Protein AF-A0A534XX64-F1 (afdb_monomer_lite)

pLDDT: mean 87.19, std 13.12, range [39.62, 98.19]

Radius of gyration: 21.08 Å; chains: 1; bounding box: 52×63×49 Å

Secondary structure (DSSP, 8-state):
-------HHHHHHHHHHHHHHHHHTTPPPPHHHHHHHHHH-PPPSSPPPPGGGGS---HHHHHHHHHTGGGGGGSGGGTT----HHHHHHHHHHHHHHHH--S---HHHHHHHHHHHHHHHHHHH--HHHHHHHHHHHHHHHHHHHHTT-HHHHHHHHHHHHHTTSGGGGGSHHHHHHHHHHHHHHHHHHTSPPPP-----PPP-

Sequence (205 aa):
MTTAAVPKDWARHLIAAAEEEGVRNGFSPPPAYVEALRILGPAPLTPPRPPAEEIDLPADQEAALAQTGGSLYGDPLFAAWIPEEEDLRAFALKLDEIAVSRLYLDDGQKRQAMYAAAEDAAATYFTPQRRTRYARRLSEMAHVLRSERRMELARVALAVSRVLPGDDGARNAFARGLFVHALEQRFARGREAPPPASSALVRPP

Structure (mmCIF, N/CA/C/O backbone):
data_AF-A0A534XX64-F1
#
_entry.id   AF-A0A534XX64-F1
#
loop_
_atom_site.group_PDB
_atom_site.id
_atom_site.type_symbol
_atom_site.label_atom_id
_atom_site.label_alt_id
_atom_site.label_comp_id
_atom_site.label_asym_id
_atom_site.label_entity_id
_atom_site.label_seq_id
_atom_site.pdbx_PDB_ins_code
_atom_site.Cartn_x
_atom_site.Cartn_y
_atom_site.Cartn_z
_atom_site.occupancy
_atom_site.B_iso_or_equiv
_atom_site.auth_seq_id
_atom_site.auth_comp_id
_atom_site.auth_asym_id
_atom_site.auth_atom_id
_atom_site.pdbx_PDB_model_num
ATOM 1 N N . MET A 1 1 ? 5.589 -19.282 -4.767 1.00 58.56 1 MET A N 1
ATOM 2 C CA . MET A 1 1 ? 6.627 -18.259 -5.005 1.00 58.56 1 MET A CA 1
ATOM 3 C C . MET A 1 1 ? 6.193 -17.484 -6.237 1.00 58.56 1 MET A C 1
ATOM 5 O O . MET A 1 1 ? 6.175 -18.074 -7.308 1.00 58.56 1 MET A O 1
ATOM 9 N N . THR A 1 2 ? 5.730 -16.244 -6.071 1.00 71.88 2 THR A N 1
ATOM 10 C CA . THR A 1 2 ? 5.333 -15.375 -7.193 1.00 71.88 2 THR A CA 1
ATOM 11 C C . THR A 1 2 ? 6.584 -14.812 -7.859 1.00 71.88 2 THR A C 1
ATOM 13 O O . THR A 1 2 ? 7.477 -14.317 -7.170 1.00 71.88 2 THR A O 1
ATOM 16 N N . THR A 1 3 ? 6.659 -14.888 -9.185 1.00 79.50 3 THR A N 1
ATOM 17 C CA . THR A 1 3 ? 7.743 -14.318 -9.994 1.00 79.50 3 THR A CA 1
ATOM 18 C C . THR A 1 3 ? 7.156 -13.450 -11.101 1.00 79.50 3 THR A C 1
ATOM 20 O O . THR A 1 3 ? 6.321 -13.904 -11.877 1.00 79.50 3 THR A O 1
ATOM 23 N N . ALA A 1 4 ? 7.608 -12.197 -11.186 1.00 84.88 4 ALA A N 1
ATOM 24 C CA . ALA A 1 4 ? 7.215 -11.250 -12.226 1.00 84.88 4 ALA A CA 1
ATOM 25 C C . ALA A 1 4 ? 8.433 -10.902 -13.087 1.00 84.88 4 ALA A C 1
ATOM 27 O O . ALA A 1 4 ? 9.505 -10.598 -12.560 1.00 84.88 4 ALA A O 1
ATOM 28 N N . ALA A 1 5 ? 8.281 -10.935 -14.412 1.00 88.81 5 ALA A N 1
ATOM 29 C CA . ALA A 1 5 ? 9.319 -10.446 -15.312 1.00 88.81 5 ALA A CA 1
ATOM 30 C C . ALA A 1 5 ? 9.414 -8.918 -15.199 1.00 88.81 5 ALA A C 1
ATOM 32 O O . ALA A 1 5 ? 8.399 -8.221 -15.250 1.00 88.81 5 ALA A O 1
ATOM 33 N N . VAL A 1 6 ? 10.629 -8.394 -15.053 1.00 89.31 6 VAL A N 1
ATOM 34 C CA . VAL A 1 6 ? 10.888 -6.956 -14.926 1.00 89.31 6 VAL A CA 1
ATOM 35 C C . VAL A 1 6 ? 11.724 -6.494 -16.121 1.00 89.31 6 VAL A C 1
ATOM 37 O O . VAL A 1 6 ? 12.707 -7.164 -16.451 1.00 89.31 6 VAL A O 1
ATOM 40 N N . PRO A 1 7 ? 11.376 -5.370 -16.781 1.00 91.88 7 PRO A N 1
ATOM 41 C CA . PRO A 1 7 ? 12.209 -4.799 -17.831 1.00 91.88 7 PRO A CA 1
ATOM 42 C C . PRO A 1 7 ? 13.642 -4.572 -17.347 1.00 91.88 7 PRO A C 1
ATOM 44 O O . PRO A 1 7 ? 13.867 -4.046 -16.257 1.00 91.88 7 PRO A O 1
ATOM 47 N N . LYS A 1 8 ? 14.622 -4.948 -18.174 1.00 92.44 8 LYS A N 1
ATOM 48 C CA . LYS A 1 8 ? 16.046 -4.915 -17.807 1.00 92.44 8 LYS A CA 1
ATOM 49 C C . LYS A 1 8 ? 16.487 -3.540 -17.294 1.00 92.44 8 LYS A C 1
ATOM 51 O O . LYS A 1 8 ? 17.204 -3.452 -16.303 1.00 92.44 8 LYS A O 1
ATOM 56 N N . ASP A 1 9 ? 16.050 -2.472 -17.948 1.00 94.19 9 ASP A N 1
ATOM 57 C CA . ASP A 1 9 ? 16.425 -1.096 -17.601 1.00 94.19 9 ASP A CA 1
ATOM 58 C C . ASP A 1 9 ? 15.840 -0.673 -16.257 1.00 94.19 9 ASP A C 1
ATOM 60 O O . ASP A 1 9 ? 16.538 -0.049 -15.461 1.00 94.19 9 ASP A O 1
ATOM 64 N N . TRP A 1 10 ? 14.605 -1.095 -15.971 1.00 94.69 10 TRP A N 1
ATOM 65 C CA . TRP A 1 10 ? 13.969 -0.886 -14.674 1.00 94.69 10 TRP A CA 1
ATOM 66 C C . TRP A 1 10 ? 14.704 -1.635 -13.562 1.00 94.69 10 TRP A C 1
ATOM 68 O O . TRP A 1 10 ? 15.021 -1.045 -12.535 1.00 94.69 10 TRP A O 1
ATOM 78 N N . ALA A 1 11 ? 15.077 -2.898 -13.789 1.00 93.12 11 ALA A N 1
ATOM 79 C CA . ALA A 1 11 ? 15.851 -3.670 -12.817 1.00 93.12 11 ALA A CA 1
ATOM 80 C C . ALA A 1 11 ? 17.204 -3.006 -12.498 1.00 93.12 11 ALA A C 1
ATOM 82 O O . ALA A 1 11 ? 17.564 -2.864 -11.331 1.00 93.12 11 ALA A O 1
ATOM 83 N N . ARG A 1 12 ? 17.933 -2.540 -13.523 1.00 94.69 12 ARG A N 1
ATOM 84 C CA . ARG A 1 12 ? 19.197 -1.809 -13.331 1.00 94.69 12 ARG A CA 1
ATOM 85 C C . ARG A 1 12 ? 18.992 -0.503 -12.560 1.00 94.69 12 ARG A C 1
ATOM 87 O O . ARG A 1 12 ? 19.775 -0.201 -11.663 1.00 94.69 12 ARG A O 1
ATOM 94 N N . HIS A 1 13 ? 17.938 0.244 -12.891 1.00 94.50 13 HIS A N 1
ATOM 95 C CA . HIS A 1 13 ? 17.573 1.469 -12.184 1.00 94.50 13 HIS A CA 1
ATOM 96 C C . HIS A 1 13 ? 17.269 1.210 -10.702 1.00 94.50 13 HIS A C 1
ATOM 98 O O . HIS A 1 13 ? 17.808 1.911 -9.852 1.00 94.50 13 HIS A O 1
ATOM 104 N N . LEU A 1 14 ? 16.478 0.180 -10.382 1.00 92.44 14 LEU A N 1
ATOM 105 C CA . LEU A 1 14 ? 16.142 -0.175 -9.000 1.00 92.44 14 LEU A CA 1
ATOM 106 C C . LEU A 1 14 ? 17.378 -0.543 -8.173 1.00 92.44 14 LEU A C 1
ATOM 108 O O . LEU A 1 14 ? 17.484 -0.114 -7.026 1.00 92.44 14 LEU A O 1
ATOM 112 N N . ILE A 1 15 ? 18.320 -1.303 -8.745 1.00 93.38 15 ILE A N 1
ATOM 113 C CA . ILE A 1 15 ? 19.564 -1.675 -8.052 1.00 93.38 15 ILE A CA 1
ATOM 114 C C . ILE A 1 15 ? 20.386 -0.422 -7.726 1.00 93.38 15 ILE A C 1
ATOM 116 O O . ILE A 1 15 ? 20.774 -0.237 -6.574 1.00 93.38 15 ILE A O 1
ATOM 120 N N . ALA A 1 16 ? 20.593 0.463 -8.705 1.00 92.12 16 ALA A N 1
ATOM 121 C CA . ALA A 1 16 ? 21.343 1.702 -8.494 1.00 92.12 16 ALA A CA 1
ATOM 122 C C . ALA A 1 16 ? 20.640 2.658 -7.513 1.00 92.12 16 ALA A C 1
ATOM 124 O O . ALA A 1 16 ? 21.288 3.246 -6.652 1.00 92.12 16 ALA A O 1
ATOM 125 N N . ALA A 1 17 ? 19.311 2.784 -7.587 1.00 90.38 17 ALA A N 1
ATOM 126 C CA . ALA A 1 17 ? 18.549 3.633 -6.672 1.00 90.38 17 ALA A CA 1
ATOM 127 C C . ALA A 1 17 ? 18.603 3.109 -5.225 1.00 90.38 17 ALA A C 1
ATOM 129 O O . ALA A 1 17 ? 18.710 3.896 -4.284 1.00 90.38 17 ALA A O 1
ATOM 130 N N . ALA A 1 18 ? 18.560 1.785 -5.042 1.00 89.75 18 ALA A N 1
ATOM 131 C CA . ALA A 1 18 ? 18.710 1.156 -3.734 1.00 89.75 18 ALA A CA 1
ATOM 132 C C . ALA A 1 18 ? 20.134 1.315 -3.177 1.00 89.75 18 ALA A C 1
ATOM 134 O O . ALA A 1 18 ? 20.298 1.513 -1.974 1.00 89.75 18 ALA A O 1
ATOM 135 N N . GLU A 1 19 ? 21.154 1.254 -4.037 1.00 90.19 19 GLU A N 1
ATOM 136 C CA . GLU A 1 19 ? 22.544 1.545 -3.678 1.00 90.19 19 GLU A CA 1
ATOM 137 C C . GLU A 1 19 ? 22.694 2.985 -3.166 1.00 90.19 19 GLU A C 1
ATOM 139 O O . GLU A 1 19 ? 23.198 3.209 -2.065 1.00 90.19 19 GLU A O 1
ATOM 144 N N . GLU A 1 20 ? 22.177 3.956 -3.924 1.00 89.25 20 GLU A N 1
ATOM 145 C CA . GLU A 1 20 ? 22.232 5.376 -3.578 1.00 89.25 20 GLU A CA 1
ATOM 146 C C . GLU A 1 20 ? 21.465 5.684 -2.280 1.00 89.25 20 GLU A C 1
ATOM 148 O O . GLU A 1 20 ? 21.968 6.405 -1.415 1.00 89.25 20 GLU A O 1
ATOM 153 N N . GLU A 1 21 ? 20.262 5.121 -2.105 1.00 86.19 21 GLU A N 1
ATOM 154 C CA . GLU A 1 21 ? 19.491 5.268 -0.863 1.00 86.19 21 GLU A CA 1
ATOM 155 C C . GLU A 1 21 ? 20.216 4.623 0.327 1.00 86.19 21 GLU A C 1
ATOM 157 O O . GLU A 1 21 ? 20.242 5.210 1.410 1.00 86.19 21 GLU A O 1
ATOM 162 N N . GLY A 1 22 ? 20.838 3.457 0.135 1.00 86.19 22 GLY A N 1
ATOM 163 C CA . GLY A 1 22 ? 21.636 2.786 1.160 1.00 86.19 22 GLY A CA 1
ATOM 164 C C . GLY A 1 22 ? 22.792 3.659 1.641 1.00 86.19 22 GLY A C 1
ATOM 165 O O . GLY A 1 22 ? 22.867 3.969 2.831 1.00 86.19 22 GLY A O 1
ATOM 166 N N . VAL A 1 23 ? 23.626 4.136 0.712 1.00 89.31 23 VAL A N 1
ATOM 167 C CA . VAL A 1 23 ? 24.781 4.997 1.014 1.00 89.31 23 VAL A CA 1
ATOM 168 C C . VAL A 1 23 ? 24.345 6.290 1.698 1.00 89.31 23 VAL A C 1
ATOM 170 O O . VAL A 1 23 ? 24.929 6.677 2.710 1.00 89.31 23 VAL A O 1
ATOM 173 N N . ARG A 1 24 ? 23.280 6.936 1.202 1.00 88.44 24 ARG A N 1
ATOM 174 C CA . ARG A 1 24 ? 22.730 8.163 1.802 1.00 88.44 24 ARG A CA 1
ATOM 175 C C . ARG A 1 24 ? 22.288 7.955 3.253 1.00 88.44 24 ARG A C 1
ATOM 177 O O . ARG A 1 24 ? 22.411 8.868 4.062 1.00 88.44 24 ARG A O 1
ATOM 184 N N . ASN A 1 25 ? 21.801 6.761 3.577 1.00 85.06 25 ASN A N 1
ATOM 185 C CA . ASN A 1 25 ? 21.358 6.386 4.918 1.00 85.06 25 ASN A CA 1
ATOM 186 C C . ASN A 1 25 ? 22.470 5.733 5.768 1.00 85.06 25 ASN A C 1
ATOM 188 O O . ASN A 1 25 ? 22.182 5.225 6.849 1.00 85.06 25 ASN A O 1
ATOM 192 N N . GLY A 1 26 ? 23.726 5.736 5.304 1.00 88.12 26 GLY A N 1
ATOM 193 C CA . GLY A 1 26 ? 24.875 5.187 6.035 1.00 88.12 26 GLY A CA 1
ATOM 194 C C . GLY A 1 26 ? 25.009 3.661 5.980 1.00 88.12 26 GLY A C 1
ATOM 195 O O . GLY A 1 26 ? 25.805 3.090 6.724 1.00 88.12 26 GLY A O 1
ATOM 196 N N . PHE A 1 27 ? 24.258 2.989 5.106 1.00 85.69 27 PHE A N 1
ATOM 197 C CA . PHE A 1 27 ? 24.354 1.548 4.893 1.00 85.69 27 PHE A CA 1
ATOM 198 C C . PHE A 1 27 ? 25.289 1.225 3.729 1.00 85.69 27 PHE A C 1
ATOM 200 O O . PHE A 1 27 ? 25.261 1.874 2.685 1.00 85.69 27 PHE A O 1
ATOM 207 N N . SER A 1 28 ? 26.094 0.173 3.892 1.00 85.62 28 SER A N 1
ATOM 208 C CA . SER A 1 28 ? 26.854 -0.402 2.781 1.00 85.62 28 SER A CA 1
ATOM 209 C C . SER A 1 28 ? 25.929 -1.271 1.921 1.00 85.62 28 SER A C 1
ATOM 211 O O . SER A 1 28 ? 25.316 -2.199 2.458 1.00 85.62 28 SER A O 1
ATOM 213 N N . PRO A 1 29 ? 25.812 -1.000 0.611 1.00 84.62 29 PRO A N 1
ATOM 214 C CA . PRO A 1 29 ? 25.011 -1.815 -0.291 1.00 84.62 29 PRO A CA 1
ATOM 215 C C . PRO A 1 29 ? 25.491 -3.276 -0.312 1.00 84.62 29 PRO A C 1
ATOM 217 O O . PRO A 1 29 ? 26.694 -3.529 -0.195 1.00 84.62 29 PRO A O 1
ATOM 220 N N . PRO A 1 30 ? 24.590 -4.258 -0.490 1.00 89.88 30 PRO A N 1
ATOM 221 C CA . PRO A 1 30 ? 24.989 -5.654 -0.611 1.00 89.88 30 PRO A CA 1
ATOM 222 C C . PRO A 1 30 ? 25.956 -5.871 -1.791 1.00 89.88 30 PRO A C 1
ATOM 224 O O . PRO A 1 30 ? 25.673 -5.388 -2.889 1.00 89.88 30 PRO A O 1
ATOM 227 N N . PRO A 1 31 ? 27.026 -6.682 -1.647 1.00 88.44 31 PRO A N 1
ATOM 228 C CA . PRO A 1 31 ? 27.949 -6.984 -2.752 1.00 88.44 31 PRO A CA 1
ATOM 229 C C . PRO A 1 31 ? 27.260 -7.572 -3.994 1.00 88.44 31 PRO A C 1
ATOM 231 O O . PRO A 1 31 ? 27.717 -7.386 -5.121 1.00 88.44 31 PRO A O 1
ATOM 234 N N . ALA A 1 32 ? 26.122 -8.245 -3.796 1.00 91.94 32 ALA A N 1
ATOM 235 C CA . ALA A 1 32 ? 25.298 -8.786 -4.871 1.00 91.94 32 ALA A CA 1
ATOM 236 C C . ALA A 1 32 ? 24.779 -7.713 -5.848 1.00 91.94 32 ALA A C 1
ATOM 238 O O . ALA A 1 32 ? 24.502 -8.039 -6.998 1.00 91.94 32 ALA A O 1
ATOM 239 N N . TYR A 1 33 ? 24.657 -6.448 -5.429 1.00 90.69 33 TYR A N 1
ATOM 240 C CA . TYR A 1 33 ? 24.210 -5.359 -6.307 1.00 90.69 33 TYR A CA 1
ATOM 241 C C . TYR A 1 33 ? 25.266 -5.032 -7.362 1.00 90.69 33 TYR A C 1
ATOM 243 O O . TYR A 1 33 ? 24.947 -4.936 -8.547 1.00 90.69 33 TYR A O 1
ATOM 251 N N . VAL A 1 34 ? 26.532 -4.952 -6.942 1.00 87.19 34 VAL A N 1
ATOM 252 C CA . VAL A 1 34 ? 27.676 -4.730 -7.837 1.00 87.19 34 VAL A CA 1
ATOM 253 C C . VAL A 1 34 ? 27.782 -5.866 -8.850 1.00 87.19 34 VAL A C 1
ATOM 255 O O . VAL A 1 34 ? 27.910 -5.623 -10.049 1.00 87.19 34 VAL A O 1
ATOM 258 N N . GLU A 1 35 ? 27.662 -7.110 -8.384 1.00 90.62 35 GLU A N 1
ATOM 259 C CA . GLU A 1 35 ? 27.697 -8.280 -9.263 1.00 90.62 35 GLU A CA 1
ATOM 260 C C . GLU A 1 35 ? 26.525 -8.287 -10.256 1.00 90.62 35 GLU A C 1
ATOM 262 O O . GLU A 1 35 ? 26.715 -8.527 -11.450 1.00 90.62 35 GLU A O 1
ATOM 267 N N . ALA A 1 36 ? 25.318 -7.944 -9.801 1.00 91.00 36 ALA A N 1
ATOM 268 C CA . ALA A 1 36 ? 24.156 -7.839 -10.673 1.00 91.00 36 ALA A CA 1
ATOM 269 C C . ALA A 1 36 ? 24.344 -6.763 -11.757 1.00 91.00 36 ALA A C 1
ATOM 271 O O . ALA A 1 36 ? 24.061 -7.028 -12.925 1.00 91.00 36 ALA A O 1
ATOM 272 N N . LEU A 1 37 ? 24.871 -5.579 -11.421 1.00 90.06 37 LEU A N 1
ATOM 273 C CA . LEU A 1 37 ? 25.160 -4.528 -12.408 1.00 90.06 37 LEU A CA 1
ATOM 274 C C . LEU A 1 37 ? 26.319 -4.896 -13.344 1.00 90.06 37 LEU A C 1
ATOM 276 O O . LEU A 1 37 ? 26.303 -4.501 -14.509 1.00 90.06 37 LEU A O 1
ATOM 280 N N . ARG A 1 38 ? 27.284 -5.711 -12.901 1.00 90.38 38 ARG A N 1
ATOM 281 C CA . ARG A 1 38 ? 28.337 -6.259 -1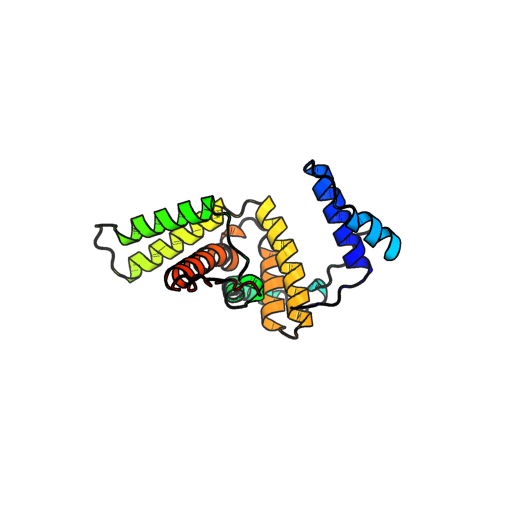3.773 1.00 90.38 38 ARG A CA 1
ATOM 282 C C . ARG A 1 38 ? 27.760 -7.172 -14.859 1.00 90.38 38 ARG A C 1
ATOM 284 O O . ARG A 1 38 ? 28.221 -7.128 -15.996 1.00 90.38 38 ARG A O 1
ATOM 291 N N . ILE A 1 39 ? 26.743 -7.967 -14.522 1.00 92.62 39 ILE A N 1
ATOM 292 C CA . ILE A 1 39 ? 26.058 -8.879 -15.454 1.00 92.62 39 ILE A CA 1
ATOM 293 C C . ILE A 1 39 ? 25.061 -8.123 -16.343 1.00 92.62 39 ILE A C 1
ATOM 295 O O . ILE A 1 39 ? 25.004 -8.328 -17.556 1.00 92.62 39 ILE A O 1
ATOM 299 N N . LEU A 1 40 ? 24.242 -7.255 -15.748 1.00 91.94 40 LEU A N 1
ATOM 300 C CA . LEU A 1 40 ? 23.163 -6.556 -16.448 1.00 91.94 40 LEU A CA 1
ATOM 301 C C . LEU A 1 40 ? 23.675 -5.360 -17.265 1.00 91.94 40 LEU A C 1
ATOM 303 O O . LEU A 1 40 ? 23.024 -4.966 -18.238 1.00 91.94 40 LEU A O 1
ATOM 307 N N . GLY A 1 41 ? 24.835 -4.813 -16.914 1.00 92.69 41 GLY A N 1
ATOM 308 C CA . GLY A 1 41 ? 25.343 -3.532 -17.394 1.00 92.69 41 GLY A CA 1
ATOM 309 C C . GLY A 1 41 ? 24.942 -2.371 -16.471 1.00 92.69 41 GLY A C 1
ATOM 310 O O . GLY A 1 41 ? 24.079 -2.533 -15.603 1.00 92.69 41 GLY A O 1
ATOM 311 N N . PRO A 1 42 ? 25.535 -1.179 -16.666 1.00 90.88 42 PRO A N 1
ATOM 312 C CA . PRO A 1 42 ? 25.306 -0.020 -15.803 1.00 90.88 42 PRO A CA 1
ATOM 313 C C . PRO A 1 42 ? 23.853 0.460 -15.867 1.00 90.88 42 PRO A C 1
ATOM 315 O O . PRO A 1 42 ? 23.185 0.280 -16.889 1.00 90.88 42 PRO A O 1
ATOM 318 N N . ALA A 1 43 ? 23.364 1.092 -14.799 1.00 91.62 43 ALA A N 1
ATOM 319 C CA . ALA A 1 43 ? 22.041 1.708 -14.798 1.00 91.62 43 ALA A CA 1
ATOM 320 C C . ALA A 1 43 ? 21.938 2.834 -15.843 1.00 91.62 43 ALA A C 1
ATOM 322 O O . ALA A 1 43 ? 22.925 3.530 -16.096 1.00 91.62 43 ALA A O 1
ATOM 323 N N . PRO A 1 44 ? 20.767 3.006 -16.483 1.00 91.31 44 PRO A N 1
ATOM 324 C CA . PRO A 1 44 ? 20.555 4.123 -17.394 1.00 91.31 44 PRO A CA 1
ATOM 325 C C . PRO A 1 44 ? 20.681 5.456 -16.643 1.00 91.31 44 PRO A C 1
ATOM 327 O O . PRO A 1 44 ? 20.242 5.576 -15.501 1.00 91.31 44 PRO A O 1
ATOM 330 N N . LEU A 1 45 ? 21.264 6.464 -17.302 1.00 88.56 45 LEU A N 1
ATOM 331 C CA . LEU A 1 45 ? 21.444 7.804 -16.724 1.00 88.56 45 LEU A CA 1
ATOM 332 C C . LEU A 1 45 ? 20.107 8.504 -16.454 1.00 88.56 45 LEU A C 1
ATOM 334 O O . LEU A 1 45 ? 19.971 9.249 -15.488 1.00 88.56 45 LEU A O 1
ATOM 338 N N . THR A 1 46 ? 19.119 8.265 -17.316 1.00 90.94 46 THR A N 1
ATOM 339 C CA . THR A 1 46 ? 17.752 8.751 -17.135 1.00 90.94 46 THR A CA 1
ATOM 340 C C . THR A 1 46 ? 16.907 7.634 -16.529 1.00 90.94 46 THR A C 1
ATOM 342 O O . THR A 1 46 ? 16.921 6.525 -17.074 1.00 90.94 46 THR A O 1
ATOM 345 N N . PRO A 1 47 ? 16.158 7.897 -15.440 1.00 89.06 47 PRO A N 1
ATOM 346 C CA . PRO A 1 47 ? 15.224 6.926 -14.887 1.00 89.06 47 PRO A CA 1
ATOM 347 C C . PRO A 1 47 ? 14.263 6.418 -15.974 1.00 89.06 47 PRO A C 1
ATOM 349 O O . PRO A 1 47 ? 13.611 7.234 -16.634 1.00 89.06 47 PRO A O 1
ATOM 352 N N . PRO A 1 48 ? 14.185 5.096 -16.203 1.00 92.44 48 PRO A N 1
ATOM 353 C CA . PRO A 1 48 ? 13.233 4.538 -17.145 1.00 92.44 48 PRO A CA 1
ATOM 354 C C . PRO A 1 48 ? 11.810 4.706 -16.611 1.00 92.44 48 PRO A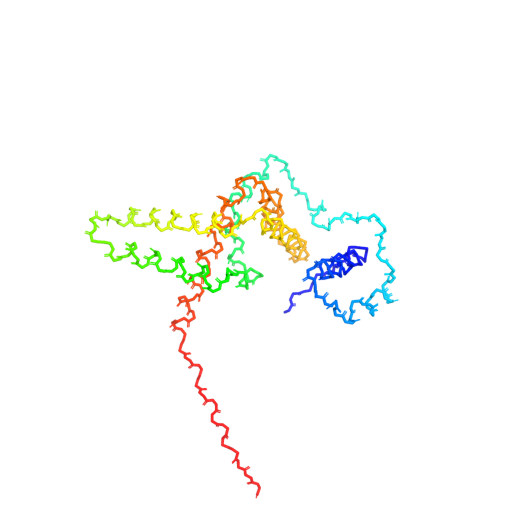 C 1
ATOM 356 O O . PRO A 1 48 ? 11.594 4.899 -15.415 1.00 92.44 48 PRO A O 1
ATOM 359 N N . ARG A 1 49 ? 10.824 4.598 -17.502 1.00 91.50 49 ARG A N 1
ATOM 360 C CA . ARG A 1 49 ? 9.418 4.583 -17.096 1.00 91.50 49 ARG A CA 1
ATOM 361 C C . ARG A 1 49 ? 9.149 3.376 -16.170 1.00 91.50 49 ARG A C 1
ATOM 363 O O . ARG A 1 49 ? 9.531 2.263 -16.545 1.00 91.50 49 ARG A O 1
ATOM 370 N N . PRO A 1 50 ? 8.477 3.554 -15.016 1.00 92.88 50 PRO A N 1
ATOM 371 C CA . PRO A 1 50 ? 8.049 2.441 -14.175 1.00 92.8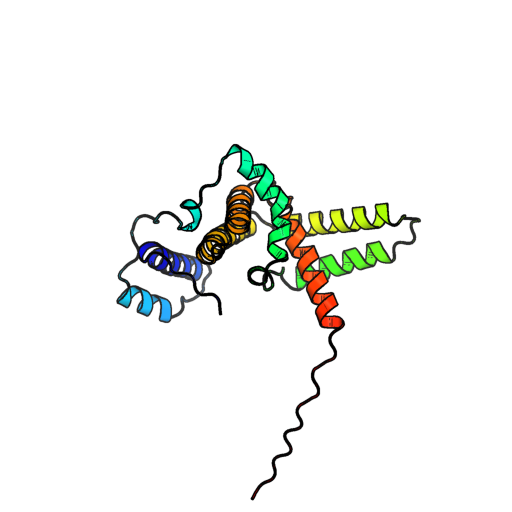8 50 PRO A CA 1
ATOM 372 C C . PRO A 1 50 ? 7.132 1.470 -14.943 1.00 92.88 50 PRO A C 1
ATOM 374 O O . PRO A 1 50 ? 6.193 1.924 -15.599 1.00 92.88 50 PRO A O 1
ATOM 377 N N . PRO A 1 51 ? 7.316 0.141 -14.836 1.00 94.38 51 PRO A N 1
ATOM 378 C CA . PRO A 1 51 ? 6.504 -0.843 -15.558 1.00 94.38 51 PRO A CA 1
ATOM 379 C C . PRO A 1 51 ? 5.006 -0.757 -15.251 1.00 94.38 51 PRO A C 1
ATOM 381 O O . PRO A 1 51 ? 4.175 -1.107 -16.084 1.00 94.38 51 PRO A O 1
ATOM 384 N N . ALA A 1 52 ? 4.645 -0.283 -14.057 1.00 94.38 52 ALA A N 1
ATOM 385 C CA . ALA A 1 52 ? 3.255 -0.087 -13.670 1.00 94.38 52 ALA A CA 1
ATOM 386 C C . ALA A 1 52 ? 2.557 1.028 -14.463 1.00 94.38 52 ALA A C 1
ATOM 388 O O . ALA A 1 52 ? 1.342 0.984 -14.606 1.00 94.38 52 ALA A O 1
ATOM 389 N N . GLU A 1 53 ? 3.292 1.989 -15.034 1.00 92.88 53 GLU A N 1
ATOM 390 C CA . GLU A 1 53 ? 2.702 3.041 -15.876 1.00 92.88 53 GLU A CA 1
ATOM 391 C C . GLU A 1 53 ? 2.190 2.527 -17.229 1.00 92.88 53 GLU A C 1
ATOM 393 O O . GLU A 1 53 ? 1.514 3.253 -17.951 1.00 92.88 53 GLU A O 1
ATOM 398 N N . GLU A 1 54 ? 2.485 1.277 -17.585 1.00 92.75 54 GLU A N 1
ATOM 399 C CA . GLU A 1 54 ? 1.868 0.607 -18.732 1.00 92.75 54 GLU A CA 1
ATOM 400 C C . GLU A 1 54 ? 0.438 0.113 -18.435 1.00 92.75 54 GLU A C 1
ATOM 402 O O . GLU A 1 54 ? -0.251 -0.351 -19.343 1.00 92.75 54 GLU A O 1
ATOM 407 N N . ILE A 1 55 ? -0.007 0.151 -17.173 1.00 96.00 55 ILE A N 1
ATOM 408 C CA . ILE A 1 55 ? -1.392 -0.156 -16.806 1.00 96.00 55 ILE A CA 1
ATOM 409 C C . ILE A 1 55 ? -2.276 1.008 -17.244 1.00 96.00 55 ILE A C 1
ATOM 411 O O . ILE A 1 55 ? -2.080 2.148 -16.821 1.00 96.00 55 ILE A O 1
ATOM 415 N N . ASP A 1 56 ? -3.293 0.692 -18.041 1.00 94.81 56 ASP A N 1
ATOM 416 C CA . ASP A 1 56 ? -4.345 1.643 -18.371 1.00 94.81 56 ASP A CA 1
ATOM 417 C C . ASP A 1 56 ? -5.203 1.935 -17.129 1.00 94.81 56 ASP A C 1
ATOM 419 O O . ASP A 1 56 ? -5.908 1.056 -16.610 1.00 94.81 56 ASP A O 1
ATOM 423 N N . LEU A 1 57 ? -5.085 3.170 -16.641 1.00 93.75 57 LEU A N 1
ATOM 424 C CA . LEU A 1 57 ? -5.804 3.712 -15.497 1.00 93.75 57 LEU A CA 1
ATOM 425 C C . LEU A 1 57 ? -6.445 5.046 -15.908 1.00 93.75 57 LEU A C 1
ATOM 427 O O . LEU A 1 57 ? -5.757 6.073 -15.912 1.00 93.75 57 LEU A O 1
ATOM 431 N N . PRO A 1 58 ? -7.743 5.038 -16.252 1.00 91.50 58 PRO A N 1
ATOM 432 C CA . PRO A 1 58 ? -8.478 6.247 -16.600 1.00 91.50 58 PRO A CA 1
ATOM 433 C C . PRO A 1 58 ? -8.498 7.255 -15.442 1.00 91.50 58 PRO A C 1
ATOM 435 O O . PRO A 1 58 ? -8.777 6.897 -14.294 1.00 91.50 58 PRO A O 1
ATOM 438 N N . ALA A 1 59 ? -8.208 8.525 -15.741 1.00 89.31 59 ALA A N 1
ATOM 439 C CA . ALA A 1 59 ? -8.086 9.584 -14.733 1.00 89.31 59 ALA A CA 1
ATOM 440 C C . ALA A 1 59 ? -9.394 9.834 -13.955 1.00 89.31 59 ALA A C 1
ATOM 442 O O . ALA A 1 59 ? -9.360 10.180 -12.777 1.00 89.31 59 ALA A O 1
ATOM 443 N N . ASP A 1 60 ? -10.546 9.620 -14.593 1.00 92.12 60 ASP A N 1
ATOM 444 C CA . ASP A 1 60 ? -11.880 9.722 -13.993 1.00 92.12 60 ASP A CA 1
ATOM 445 C C . ASP A 1 60 ? -12.174 8.601 -12.981 1.00 92.12 60 ASP A C 1
ATOM 447 O O . ASP A 1 60 ? -13.001 8.775 -12.085 1.00 92.12 60 ASP A O 1
ATOM 451 N N . GLN A 1 61 ? -11.471 7.469 -13.076 1.00 92.75 61 GLN A N 1
ATOM 452 C CA . GLN A 1 61 ? -11.636 6.320 -12.182 1.00 92.75 61 GLN A CA 1
ATOM 453 C C . GLN A 1 61 ? -10.585 6.267 -11.070 1.00 92.75 61 GLN A C 1
ATOM 455 O O . GLN A 1 61 ? -10.795 5.583 -10.067 1.00 92.75 61 GLN A O 1
ATOM 460 N N . GLU A 1 62 ? -9.471 6.991 -11.208 1.00 92.81 62 GLU A N 1
ATOM 461 C CA . GLU A 1 62 ? -8.331 6.932 -10.285 1.00 92.81 62 GLU A CA 1
ATOM 462 C C . GLU A 1 62 ? -8.742 7.207 -8.829 1.00 92.81 62 GLU A C 1
ATOM 464 O O . GLU A 1 62 ? -8.445 6.412 -7.936 1.00 92.81 62 GLU A O 1
ATOM 469 N N . ALA A 1 63 ? -9.507 8.274 -8.582 1.00 91.25 63 ALA A N 1
ATOM 470 C CA . ALA A 1 63 ? -9.957 8.623 -7.234 1.00 91.25 63 ALA A CA 1
ATOM 471 C C . ALA A 1 63 ? -10.909 7.574 -6.627 1.00 91.25 63 ALA A C 1
ATOM 473 O O . ALA A 1 63 ? -10.849 7.304 -5.425 1.00 91.25 63 ALA A O 1
ATOM 474 N N . ALA A 1 64 ? -11.782 6.972 -7.439 1.00 94.06 64 ALA A N 1
ATOM 475 C CA . ALA A 1 64 ? -12.706 5.935 -6.986 1.00 94.06 64 ALA A CA 1
ATOM 476 C C . ALA A 1 64 ? -11.957 4.633 -6.663 1.00 94.06 64 ALA A C 1
ATOM 478 O O . ALA A 1 64 ? -12.162 4.039 -5.606 1.00 94.06 64 ALA A O 1
ATOM 479 N N . LEU A 1 65 ? -11.022 4.229 -7.525 1.00 96.25 65 LEU A N 1
ATOM 480 C CA . LEU A 1 65 ? -10.184 3.049 -7.317 1.00 96.25 65 LEU A CA 1
ATOM 481 C C . LEU A 1 65 ? -9.293 3.206 -6.082 1.00 96.25 65 LEU A C 1
ATOM 483 O O . LEU A 1 65 ? -9.226 2.292 -5.261 1.00 96.25 65 LEU A O 1
ATOM 487 N N . ALA A 1 66 ? -8.685 4.377 -5.880 1.00 95.19 66 ALA A N 1
ATOM 488 C CA . ALA A 1 66 ? -7.872 4.652 -4.698 1.00 95.19 66 ALA A CA 1
ATOM 489 C C . ALA A 1 66 ? -8.672 4.529 -3.385 1.00 95.19 66 ALA A C 1
ATOM 491 O O . ALA A 1 66 ? -8.118 4.092 -2.374 1.00 95.19 66 ALA A O 1
ATOM 492 N N . GLN A 1 67 ? -9.971 4.854 -3.379 1.00 94.06 67 GLN A N 1
ATOM 493 C CA . GLN A 1 67 ? -10.844 4.664 -2.208 1.00 94.06 67 GLN A CA 1
ATOM 494 C C . GLN A 1 67 ? -11.107 3.188 -1.885 1.00 94.06 67 GLN A C 1
ATOM 496 O O . GLN A 1 67 ? -11.407 2.851 -0.741 1.00 94.06 67 GLN A O 1
ATOM 501 N N . THR A 1 68 ? -10.935 2.288 -2.853 1.00 95.56 68 THR A N 1
ATOM 502 C CA . THR A 1 68 ? -11.039 0.836 -2.639 1.00 95.56 68 THR A CA 1
ATOM 503 C C . THR A 1 68 ? -9.724 0.194 -2.188 1.00 95.56 68 THR A C 1
ATOM 505 O O . THR A 1 68 ? -9.666 -1.023 -2.016 1.00 95.56 68 THR A O 1
ATOM 508 N N . GLY A 1 69 ? -8.673 0.987 -1.936 1.00 95.62 69 GLY A N 1
ATOM 509 C CA . GLY A 1 69 ? -7.322 0.512 -1.613 1.00 95.62 69 GLY A CA 1
ATOM 510 C C . GLY A 1 69 ? -7.224 -0.456 -0.429 1.00 95.62 69 GLY A C 1
ATOM 511 O O . GLY A 1 69 ? -6.332 -1.299 -0.405 1.00 95.62 69 GLY A O 1
ATOM 512 N N . GLY A 1 70 ? -8.167 -0.404 0.518 1.00 94.69 70 GLY A N 1
ATOM 513 C CA . GLY A 1 70 ? -8.246 -1.376 1.615 1.00 94.69 70 GLY A CA 1
ATOM 514 C C . GLY A 1 70 ? -8.469 -2.824 1.149 1.00 94.69 70 GLY A C 1
ATOM 515 O O . GLY A 1 70 ? -8.048 -3.751 1.833 1.00 94.69 70 GLY A O 1
ATOM 516 N N . SER A 1 71 ? -9.058 -3.034 -0.034 1.00 94.88 71 SER A N 1
ATOM 517 C CA . SER A 1 71 ? -9.271 -4.371 -0.611 1.00 94.88 71 SER A CA 1
ATOM 518 C C . SER A 1 71 ? -7.971 -5.107 -0.954 1.00 94.88 71 SER A C 1
ATOM 520 O O . SER A 1 71 ? -7.970 -6.336 -0.996 1.00 94.88 71 SER A O 1
ATOM 522 N N . LEU A 1 72 ? -6.856 -4.385 -1.136 1.00 97.06 72 LEU A N 1
ATOM 523 C CA . LEU A 1 72 ? -5.546 -4.978 -1.425 1.00 97.06 72 LEU A CA 1
ATOM 524 C C . LEU A 1 72 ? -5.094 -5.936 -0.314 1.00 97.06 72 LEU A C 1
ATOM 526 O O . LEU A 1 72 ? -4.494 -6.964 -0.605 1.00 97.06 72 LEU A O 1
ATOM 530 N N . TYR A 1 73 ? -5.442 -5.659 0.945 1.00 95.94 73 TYR A N 1
ATOM 531 C CA . TYR A 1 73 ? -5.086 -6.516 2.082 1.00 95.94 73 TYR A CA 1
ATOM 532 C C . TYR A 1 73 ? -5.822 -7.861 2.115 1.00 95.94 73 TYR A C 1
ATOM 534 O O . TYR A 1 73 ? -5.429 -8.755 2.861 1.00 95.94 73 TYR A O 1
ATOM 542 N N . GLY A 1 74 ? -6.865 -8.034 1.297 1.00 93.12 74 GLY A N 1
ATOM 543 C CA . GLY A 1 74 ? -7.482 -9.343 1.077 1.00 93.12 74 GLY A CA 1
ATOM 544 C C . GLY A 1 74 ? -6.607 -10.288 0.249 1.00 93.12 74 GLY A C 1
ATOM 545 O O . GLY A 1 74 ? -6.909 -11.476 0.154 1.00 93.12 74 GLY A O 1
ATOM 546 N N . ASP A 1 75 ? -5.531 -9.782 -0.356 1.00 94.62 75 ASP A N 1
ATOM 547 C CA . ASP A 1 75 ? -4.636 -10.565 -1.188 1.00 94.62 75 ASP A CA 1
ATOM 548 C C . ASP A 1 75 ? -3.366 -11.044 -0.450 1.00 94.62 75 ASP A C 1
ATOM 550 O O . ASP A 1 75 ? -2.709 -10.243 0.222 1.00 94.62 75 ASP A O 1
ATOM 554 N N . PRO A 1 76 ? -2.925 -12.310 -0.633 1.00 92.25 76 PRO A N 1
ATOM 555 C CA . PRO A 1 76 ? -1.703 -12.822 -0.016 1.00 92.25 76 PRO A CA 1
ATOM 556 C C . PRO A 1 76 ? -0.415 -12.033 -0.295 1.00 92.25 76 PRO A C 1
ATOM 558 O O . PRO A 1 76 ? 0.489 -12.082 0.539 1.00 92.25 76 PRO A O 1
ATOM 561 N N . LEU A 1 77 ? -0.299 -11.281 -1.402 1.00 92.88 77 LEU A N 1
ATOM 562 C CA . LEU A 1 77 ? 0.888 -10.445 -1.658 1.00 92.88 77 LEU A CA 1
ATOM 563 C C . LEU A 1 77 ? 1.032 -9.304 -0.641 1.00 92.88 77 LEU A C 1
ATOM 565 O O . LEU A 1 77 ? 2.139 -8.802 -0.415 1.00 92.88 77 LEU A O 1
ATOM 569 N N . PHE A 1 78 ? -0.070 -8.916 0.001 1.00 95.19 78 PHE A N 1
ATOM 570 C CA . PHE A 1 78 ? -0.109 -7.856 1.001 1.00 95.19 78 PHE A CA 1
ATOM 571 C C . PHE A 1 78 ? -0.082 -8.390 2.435 1.00 95.19 78 PHE A C 1
ATOM 573 O O . PHE A 1 78 ? 0.075 -7.605 3.361 1.00 95.19 78 PHE A O 1
ATOM 580 N N . ALA A 1 79 ? -0.112 -9.711 2.644 1.00 90.50 79 ALA A N 1
ATOM 581 C CA . ALA A 1 79 ? -0.138 -10.300 3.984 1.00 90.50 79 ALA A CA 1
ATOM 582 C C . ALA A 1 79 ? 1.089 -9.929 4.843 1.00 90.50 79 ALA A C 1
ATOM 584 O O . ALA A 1 79 ? 1.007 -9.828 6.062 1.00 90.50 79 ALA A O 1
ATOM 585 N N . ALA A 1 80 ? 2.251 -9.699 4.233 1.00 90.88 80 ALA A N 1
ATOM 586 C CA . ALA A 1 80 ? 3.445 -9.272 4.968 1.00 90.88 80 ALA A CA 1
ATOM 587 C C . ALA A 1 80 ? 3.503 -7.752 5.223 1.00 90.88 80 ALA A C 1
ATOM 589 O O . ALA A 1 80 ? 4.491 -7.257 5.765 1.00 90.88 80 ALA A O 1
ATOM 590 N N . TRP A 1 81 ? 2.500 -6.990 4.784 1.00 95.06 81 TRP A N 1
ATOM 591 C CA . TRP A 1 81 ? 2.457 -5.543 4.945 1.00 95.06 81 TRP A CA 1
ATOM 592 C C . TRP A 1 81 ? 1.782 -5.229 6.267 1.00 95.06 81 TRP A C 1
ATOM 594 O O . TRP A 1 81 ? 0.561 -5.258 6.385 1.00 95.06 81 TRP A O 1
ATOM 604 N N . ILE A 1 82 ? 2.608 -4.943 7.262 1.00 93.62 82 ILE A N 1
ATOM 605 C CA . ILE A 1 82 ? 2.177 -4.558 8.598 1.00 93.62 82 ILE A CA 1
ATOM 606 C C . ILE A 1 82 ? 3.000 -3.348 9.060 1.00 93.62 82 ILE A C 1
ATOM 608 O O . ILE A 1 82 ? 4.155 -3.216 8.637 1.00 93.62 82 ILE A O 1
ATOM 612 N N . PRO A 1 83 ? 2.436 -2.463 9.899 1.00 94.50 83 PRO A N 1
ATOM 613 C CA . PRO A 1 83 ? 3.210 -1.443 10.590 1.00 94.50 83 PRO A CA 1
ATOM 614 C C . PRO A 1 83 ? 4.225 -2.078 11.549 1.00 94.50 83 PRO A C 1
ATOM 616 O O . PRO A 1 83 ? 4.134 -3.257 11.901 1.00 94.50 83 PRO A O 1
ATOM 619 N N . GLU A 1 84 ? 5.187 -1.279 11.992 1.00 93.06 84 GLU A N 1
ATOM 620 C CA . GLU A 1 84 ? 6.145 -1.658 13.020 1.00 93.06 84 GLU A CA 1
ATOM 621 C C . GLU A 1 84 ? 5.443 -1.997 14.348 1.00 93.06 84 GLU A C 1
ATOM 623 O O . GLU A 1 84 ? 4.363 -1.494 14.662 1.00 93.06 84 GLU A O 1
ATOM 628 N N . GLU A 1 85 ? 6.071 -2.865 15.150 1.00 91.25 85 GLU A N 1
ATOM 629 C CA . GLU A 1 85 ? 5.458 -3.411 16.372 1.00 91.25 85 GLU A CA 1
ATOM 630 C C . GLU A 1 85 ? 5.076 -2.321 17.385 1.00 91.25 85 GLU A C 1
ATOM 632 O O . GLU A 1 85 ? 4.094 -2.474 18.107 1.00 91.25 85 GLU A O 1
ATOM 637 N N . GLU A 1 86 ? 5.827 -1.220 17.446 1.00 93.75 86 GLU A N 1
ATOM 638 C CA . GLU A 1 86 ? 5.536 -0.101 18.349 1.00 93.75 86 GLU A CA 1
ATOM 639 C C . GLU A 1 86 ? 4.241 0.621 17.957 1.00 93.75 86 GLU A C 1
ATOM 641 O O . GLU A 1 86 ? 3.359 0.790 18.803 1.00 93.75 86 GLU A O 1
ATOM 646 N N . ASP A 1 87 ? 4.084 0.957 16.674 1.00 94.75 87 ASP A N 1
ATOM 647 C CA . ASP A 1 87 ? 2.879 1.597 16.135 1.00 94.75 87 ASP A CA 1
ATOM 648 C C . ASP A 1 87 ? 1.658 0.675 16.262 1.00 94.75 87 ASP A C 1
ATOM 650 O O . ASP A 1 87 ? 0.568 1.104 16.649 1.00 94.75 87 ASP A O 1
ATOM 654 N N . LEU A 1 88 ? 1.846 -0.624 16.004 1.00 93.00 88 LEU A N 1
ATOM 655 C CA . LEU A 1 88 ? 0.798 -1.626 16.191 1.00 93.00 88 LEU A CA 1
ATOM 656 C C . LEU A 1 88 ? 0.376 -1.780 17.646 1.00 93.00 88 LEU A C 1
ATOM 658 O O . LEU A 1 88 ? -0.815 -1.909 17.926 1.00 93.00 88 LEU A O 1
ATOM 662 N N . ARG A 1 89 ? 1.329 -1.775 18.580 1.00 91.94 89 ARG A N 1
ATOM 663 C CA . ARG A 1 89 ? 1.037 -1.874 20.012 1.00 91.94 89 ARG A CA 1
ATOM 664 C C . ARG A 1 89 ? 0.279 -0.647 20.504 1.00 91.94 89 ARG A C 1
ATOM 666 O O . ARG A 1 89 ? -0.682 -0.805 21.253 1.00 91.94 89 ARG A O 1
ATOM 673 N N . ALA A 1 90 ? 0.682 0.548 20.071 1.00 93.75 90 ALA A N 1
ATOM 674 C CA . ALA A 1 90 ? -0.020 1.786 20.395 1.00 93.75 90 ALA A CA 1
ATOM 675 C C . ALA A 1 90 ? -1.468 1.759 19.879 1.00 93.75 90 ALA A C 1
ATOM 677 O O . ALA A 1 90 ? -2.399 2.082 20.618 1.00 93.75 90 ALA A O 1
ATOM 678 N N . PHE A 1 91 ? -1.672 1.293 18.645 1.00 94.25 91 PHE A N 1
ATOM 679 C CA . PHE A 1 91 ? -3.009 1.135 18.080 1.00 94.25 91 PHE A CA 1
ATOM 680 C C . PHE A 1 91 ? -3.848 0.080 18.820 1.00 94.25 91 PHE A C 1
ATOM 682 O O . PHE A 1 91 ? -5.002 0.343 19.154 1.00 94.25 91 PHE A O 1
ATOM 689 N N . ALA A 1 92 ? -3.276 -1.086 19.142 1.00 91.44 92 ALA A N 1
ATOM 690 C CA . ALA A 1 92 ? -3.965 -2.139 19.892 1.00 91.44 92 ALA A CA 1
ATOM 691 C C . ALA A 1 92 ? -4.438 -1.648 21.270 1.00 91.44 92 ALA A C 1
ATOM 693 O O . ALA A 1 92 ? -5.599 -1.845 21.622 1.00 91.44 92 ALA A O 1
ATOM 694 N N . LEU A 1 93 ? -3.577 -0.928 22.000 1.00 91.75 93 LEU A N 1
ATOM 695 C CA . LEU A 1 93 ? -3.936 -0.318 23.281 1.00 91.75 93 LEU A CA 1
ATOM 696 C C . LEU A 1 93 ? -5.122 0.644 23.129 1.00 91.75 93 LEU A C 1
ATOM 698 O O . LEU A 1 93 ? -6.027 0.653 23.962 1.00 91.75 93 LEU A O 1
ATOM 702 N N . LYS A 1 94 ? -5.160 1.415 22.034 1.00 91.19 94 LYS A N 1
ATOM 703 C CA . LYS A 1 94 ? -6.266 2.337 21.774 1.00 91.19 94 LYS A CA 1
ATOM 704 C C . LYS A 1 94 ? -7.595 1.618 21.549 1.00 91.19 94 LYS A C 1
ATOM 706 O O . LYS A 1 94 ? -8.639 2.101 21.987 1.00 91.19 94 LYS A O 1
ATOM 711 N N . LEU A 1 95 ? -7.572 0.468 20.882 1.00 90.00 95 LEU A N 1
ATOM 712 C CA . LEU A 1 95 ? -8.772 -0.347 20.698 1.00 90.00 95 LEU A CA 1
ATOM 713 C C . LEU A 1 95 ? -9.240 -0.989 22.004 1.00 90.00 95 LEU A C 1
ATOM 715 O O . LEU A 1 95 ? -10.447 -1.029 22.243 1.00 90.00 95 LEU A O 1
ATOM 719 N N . ASP A 1 96 ? -8.313 -1.430 22.856 1.00 88.44 96 ASP A N 1
ATOM 720 C CA . ASP A 1 96 ? -8.646 -1.962 24.178 1.00 88.44 96 ASP A CA 1
ATOM 721 C C . ASP A 1 96 ? -9.344 -0.894 25.034 1.00 88.44 96 ASP A C 1
ATOM 723 O O . ASP A 1 96 ? -10.392 -1.171 25.617 1.00 88.44 96 ASP A O 1
ATOM 727 N N . GLU A 1 97 ? -8.845 0.350 25.036 1.00 89.19 97 GLU A N 1
ATOM 728 C CA . GLU A 1 97 ? -9.500 1.495 25.692 1.00 89.19 97 GLU A CA 1
ATOM 729 C C . GLU A 1 97 ? -10.938 1.715 25.193 1.00 89.19 97 GLU A C 1
ATOM 731 O O . GLU A 1 97 ? -11.852 1.935 25.992 1.00 89.19 97 GLU A O 1
ATOM 736 N N . ILE A 1 98 ? -11.155 1.641 23.875 1.00 86.62 98 ILE A N 1
ATOM 737 C CA . ILE A 1 98 ? -12.484 1.785 23.262 1.00 86.62 98 ILE A CA 1
ATOM 738 C C . ILE A 1 98 ? -13.400 0.632 23.688 1.00 86.62 98 ILE A C 1
ATOM 740 O O . ILE A 1 98 ? -14.572 0.858 23.995 1.00 86.62 98 ILE A O 1
ATOM 744 N N . ALA A 1 99 ? -12.875 -0.595 23.736 1.00 82.69 99 ALA A N 1
ATOM 745 C CA . ALA A 1 99 ? -13.634 -1.788 24.090 1.00 82.69 99 ALA A CA 1
ATOM 746 C C . ALA A 1 99 ? -14.087 -1.787 25.560 1.00 82.69 99 ALA A C 1
ATOM 748 O O . ALA A 1 99 ? -15.222 -2.177 25.845 1.00 82.69 99 ALA A O 1
ATOM 749 N N . VAL A 1 100 ? -13.231 -1.327 26.482 1.00 82.00 100 VAL A N 1
ATOM 750 C CA . VAL A 1 100 ? -13.526 -1.269 27.928 1.00 82.00 100 VAL A CA 1
ATOM 751 C C . VAL A 1 100 ? -14.206 0.029 28.369 1.00 82.00 100 VAL A C 1
ATOM 753 O O . VAL A 1 100 ? -14.560 0.165 29.546 1.00 82.00 100 VAL A O 1
ATOM 756 N N . SER A 1 101 ? -14.389 0.988 27.455 1.00 71.62 101 SER A N 1
ATOM 757 C CA . SER A 1 101 ? -15.015 2.275 27.753 1.00 71.62 101 SER A CA 1
ATOM 758 C C . SER A 1 101 ? -16.399 2.081 28.378 1.00 71.62 101 SER A C 1
ATOM 760 O O . SER A 1 101 ? -17.301 1.490 27.784 1.00 71.62 101 SER A O 1
ATOM 762 N N . ARG A 1 102 ? -16.557 2.591 29.607 1.00 58.28 102 ARG A N 1
ATOM 763 C CA . ARG A 1 102 ? -17.799 2.532 30.399 1.00 58.28 102 ARG A CA 1
ATOM 764 C C . ARG A 1 102 ? -18.842 3.570 29.981 1.00 58.28 102 ARG A C 1
ATOM 766 O O . ARG A 1 102 ? -19.925 3.603 30.562 1.00 58.28 102 ARG A O 1
ATOM 773 N N . LEU A 1 103 ? -18.523 4.438 29.018 1.00 63.03 103 LEU A N 1
ATOM 774 C CA . LEU A 1 103 ? -19.546 5.236 28.348 1.00 63.03 103 LEU A CA 1
ATOM 775 C C . LEU A 1 103 ? -20.515 4.261 27.672 1.00 63.03 103 LEU A C 1
ATOM 777 O O . LEU A 1 103 ? -20.069 3.288 27.069 1.00 63.03 103 LEU A O 1
ATOM 781 N N . TYR A 1 104 ? -21.822 4.500 27.803 1.00 62.19 104 TYR A N 1
ATOM 782 C CA . TYR A 1 104 ? -22.882 3.730 27.141 1.00 62.19 104 TYR A CA 1
ATOM 783 C C . TYR A 1 104 ? -22.802 3.919 25.615 1.00 62.19 104 TYR A C 1
ATOM 785 O O . TYR A 1 104 ? -23.658 4.564 25.020 1.00 62.19 104 TYR A O 1
ATOM 793 N N . LEU A 1 105 ? -21.735 3.421 24.992 1.00 70.88 105 LEU A N 1
ATOM 794 C CA . LEU A 1 105 ? -21.576 3.397 23.551 1.00 70.88 105 LEU A CA 1
ATOM 795 C C . LEU A 1 105 ? -22.326 2.185 23.016 1.00 70.88 105 LEU A C 1
ATOM 797 O O . LEU A 1 105 ? -22.053 1.053 23.433 1.00 70.88 105 LEU A O 1
ATOM 801 N N . ASP A 1 106 ? -23.242 2.422 22.087 1.00 79.00 106 ASP A N 1
ATOM 802 C CA . ASP A 1 106 ? -23.827 1.343 21.300 1.00 79.00 106 ASP A CA 1
ATOM 803 C C . ASP A 1 106 ? -22.791 0.738 20.326 1.00 79.00 106 ASP A C 1
ATOM 805 O O . ASP A 1 106 ? -21.698 1.275 20.104 1.00 79.00 106 ASP A O 1
ATOM 809 N N . ASP A 1 107 ? -23.120 -0.409 19.731 1.00 78.75 107 ASP A N 1
ATOM 810 C CA . ASP A 1 107 ? -22.217 -1.124 18.819 1.00 78.75 107 ASP A CA 1
ATOM 811 C C . ASP A 1 107 ? -21.884 -0.328 17.541 1.00 78.75 107 ASP A C 1
ATOM 813 O O . ASP A 1 107 ? -20.842 -0.538 16.914 1.00 78.75 107 ASP A O 1
ATOM 817 N N . GLY A 1 108 ? -22.749 0.600 17.124 1.00 81.75 108 GLY A N 1
ATOM 818 C CA . GLY A 1 108 ? -22.479 1.522 16.023 1.00 81.75 108 GLY A CA 1
ATOM 819 C C . GLY A 1 108 ? -21.410 2.545 16.398 1.00 81.75 108 GLY A C 1
ATOM 820 O O . GLY A 1 108 ? -20.426 2.707 15.675 1.00 81.75 108 GLY A O 1
ATOM 821 N N . GLN A 1 109 ? -21.558 3.175 17.561 1.00 84.19 109 GLN A N 1
ATOM 822 C CA . GLN A 1 109 ? -20.616 4.159 18.089 1.00 84.19 109 GLN A CA 1
ATOM 823 C C . GLN A 1 109 ? -19.242 3.544 18.368 1.00 84.19 109 GLN A C 1
ATOM 825 O O . GLN A 1 109 ? -18.222 4.153 18.043 1.00 84.19 109 GLN A O 1
ATOM 830 N N . LYS A 1 110 ? -19.194 2.313 18.892 1.00 82.06 110 LYS A N 1
ATOM 831 C CA . LYS A 1 110 ? -17.930 1.582 19.076 1.00 82.06 110 LYS A CA 1
ATOM 832 C C . LYS A 1 110 ? -17.220 1.331 17.751 1.00 82.06 110 LYS A C 1
ATOM 834 O O . LYS A 1 110 ? -16.029 1.610 17.647 1.00 82.06 110 LYS A O 1
ATOM 839 N N . ARG A 1 111 ? -17.935 0.867 16.719 1.00 83.12 111 ARG A N 1
ATOM 840 C CA . ARG A 1 111 ? -17.346 0.673 15.382 1.00 83.12 111 ARG A CA 1
ATOM 841 C C . ARG A 1 111 ? -16.803 1.979 14.812 1.00 83.12 111 ARG A C 1
ATOM 843 O O . ARG A 1 111 ? -15.674 1.994 14.333 1.00 83.12 111 ARG A O 1
ATOM 850 N N . GLN A 1 112 ? -17.556 3.073 14.915 1.00 87.44 112 GLN A N 1
ATOM 851 C CA . GLN A 1 112 ? -17.091 4.382 14.457 1.00 87.44 112 GLN A CA 1
ATOM 852 C C . GLN A 1 112 ? -15.826 4.836 15.201 1.00 87.44 112 GLN A C 1
ATOM 854 O O . GLN A 1 112 ? -14.898 5.341 14.574 1.00 87.44 112 GLN A O 1
ATOM 859 N N . ALA A 1 113 ? -15.756 4.611 16.516 1.00 88.31 113 ALA A N 1
ATOM 860 C CA . ALA A 1 113 ? -14.572 4.917 17.315 1.00 88.31 113 ALA A CA 1
ATOM 861 C C . ALA A 1 113 ? -13.352 4.077 16.897 1.00 88.31 113 ALA A C 1
ATOM 863 O O . ALA A 1 113 ? -12.250 4.611 16.804 1.00 88.31 113 ALA A O 1
ATOM 864 N N . MET A 1 114 ? -13.538 2.789 16.590 1.00 87.31 114 MET A N 1
ATOM 865 C CA . MET A 1 114 ? -12.462 1.934 16.069 1.00 87.31 114 MET A CA 1
ATOM 866 C C . MET A 1 114 ? -11.967 2.408 14.696 1.00 87.31 114 MET A C 1
ATOM 868 O O . MET A 1 114 ? -10.761 2.441 14.457 1.00 87.31 114 MET A O 1
ATOM 872 N N . TYR A 1 115 ? -12.881 2.816 13.806 1.00 88.56 115 TYR A N 1
ATOM 873 C CA . TYR A 1 115 ? -12.519 3.398 12.510 1.00 88.56 115 TYR A CA 1
ATOM 874 C C . TYR A 1 115 ? -11.709 4.687 12.668 1.00 88.56 115 TYR A C 1
ATOM 876 O O . TYR A 1 115 ? -10.672 4.822 12.021 1.00 88.56 115 TYR A O 1
ATOM 884 N N . ALA A 1 116 ? -12.142 5.593 13.548 1.00 91.44 116 ALA A N 1
ATOM 885 C CA . ALA A 1 116 ? -11.423 6.833 13.835 1.00 91.44 116 ALA A CA 1
ATOM 886 C C . ALA A 1 116 ? -10.025 6.560 14.415 1.00 91.44 116 ALA A C 1
ATOM 888 O O . ALA A 1 116 ? -9.045 7.131 13.950 1.00 91.44 116 ALA A O 1
ATOM 889 N N . ALA A 1 117 ? -9.900 5.607 15.345 1.00 93.12 117 ALA A N 1
ATOM 890 C CA . ALA A 1 117 ? -8.601 5.217 15.894 1.00 93.12 117 ALA A CA 1
ATOM 891 C C . ALA A 1 117 ? -7.636 4.697 14.813 1.00 93.12 117 ALA A C 1
ATOM 893 O O . ALA A 1 117 ? -6.436 4.961 14.876 1.00 93.12 117 ALA A O 1
ATOM 894 N N . ALA A 1 118 ? -8.145 3.970 13.813 1.00 92.56 118 ALA A N 1
ATOM 895 C CA . ALA A 1 118 ? -7.332 3.492 12.698 1.00 92.56 118 ALA A CA 1
ATOM 896 C C . ALA A 1 118 ? -6.905 4.636 11.759 1.00 92.56 118 ALA A C 1
ATOM 898 O O . ALA A 1 118 ? -5.804 4.593 11.212 1.00 92.56 118 ALA A O 1
ATOM 899 N N . GLU A 1 119 ? -7.744 5.662 11.579 1.00 92.69 119 GLU A N 1
ATOM 900 C CA . GLU A 1 119 ? -7.365 6.883 10.853 1.00 92.69 119 GLU A CA 1
ATOM 901 C C . GLU A 1 119 ? -6.280 7.669 11.584 1.00 92.69 119 GLU A C 1
ATOM 903 O O . GLU A 1 119 ? -5.302 8.067 10.956 1.00 92.69 119 GLU A O 1
ATOM 908 N N . ASP A 1 120 ? -6.402 7.837 12.900 1.00 94.19 120 ASP A N 1
ATOM 909 C CA . ASP A 1 120 ? -5.410 8.549 13.712 1.00 94.19 120 ASP A CA 1
ATOM 910 C C . ASP A 1 120 ? -4.052 7.828 13.706 1.00 94.19 120 ASP A C 1
ATOM 912 O O . ASP A 1 120 ? -2.993 8.451 13.544 1.00 94.19 120 ASP A O 1
ATOM 916 N N . ALA A 1 121 ? -4.074 6.495 13.818 1.00 95.06 121 ALA A N 1
ATOM 917 C CA . ALA A 1 121 ? -2.877 5.666 13.720 1.00 95.06 121 ALA A CA 1
ATOM 918 C C . ALA A 1 121 ? -2.231 5.787 12.331 1.00 95.06 121 ALA A C 1
ATOM 920 O O . ALA A 1 121 ? -1.025 6.014 12.224 1.00 95.06 121 ALA A O 1
ATOM 921 N N . ALA A 1 122 ? -3.032 5.721 11.263 1.00 95.06 122 ALA A N 1
ATOM 922 C CA . ALA A 1 122 ? -2.552 5.903 9.898 1.00 95.06 122 ALA A CA 1
ATOM 923 C C . ALA A 1 122 ? -1.976 7.308 9.657 1.00 95.06 122 ALA A C 1
ATOM 925 O O . ALA A 1 122 ? -0.913 7.424 9.050 1.00 95.06 122 ALA A O 1
ATOM 926 N N . ALA A 1 123 ? -2.620 8.362 10.163 1.00 93.44 123 ALA A N 1
ATOM 927 C CA . ALA A 1 123 ? -2.148 9.743 10.068 1.00 93.44 123 ALA A CA 1
ATOM 928 C C . ALA A 1 123 ? -0.777 9.938 10.727 1.00 93.44 123 ALA A C 1
ATOM 930 O O . ALA A 1 123 ? 0.099 10.587 10.154 1.00 93.44 123 ALA A O 1
ATOM 931 N N . THR A 1 124 ? -0.578 9.329 11.896 1.00 94.25 124 THR A N 1
ATOM 932 C CA . THR A 1 124 ? 0.698 9.371 12.624 1.00 94.25 124 THR A CA 1
ATOM 933 C C . THR A 1 124 ? 1.775 8.560 11.902 1.00 94.25 124 THR A C 1
ATOM 935 O O . THR A 1 124 ? 2.904 9.020 11.725 1.00 94.25 124 THR A O 1
ATOM 938 N N . TYR A 1 125 ? 1.415 7.366 11.434 1.00 95.62 125 TYR A N 1
ATOM 939 C CA . TYR A 1 125 ? 2.335 6.438 10.793 1.00 95.62 125 TYR A CA 1
ATOM 940 C C . TYR A 1 125 ? 2.794 6.916 9.414 1.00 95.62 125 TYR A C 1
ATOM 942 O O . TYR A 1 125 ? 3.978 6.864 9.095 1.00 95.62 125 TYR A O 1
ATOM 950 N N . PHE A 1 126 ? 1.888 7.399 8.565 1.00 95.69 126 PHE A N 1
ATOM 951 C CA . PHE A 1 126 ? 2.185 7.763 7.178 1.00 95.69 126 PHE A CA 1
ATOM 952 C C . PHE A 1 126 ? 2.729 9.192 7.043 1.00 95.69 126 PHE A C 1
ATOM 954 O O . PHE A 1 126 ? 2.117 10.076 6.434 1.00 95.69 126 PHE A O 1
ATOM 961 N N . THR A 1 127 ? 3.953 9.398 7.532 1.00 94.56 127 THR A N 1
ATOM 962 C CA . THR A 1 127 ? 4.739 10.616 7.271 1.00 94.56 127 THR A CA 1
ATOM 963 C C . THR A 1 127 ? 4.962 10.831 5.763 1.00 94.56 127 THR A C 1
ATOM 965 O O . THR A 1 127 ? 4.914 9.862 4.998 1.00 94.56 127 THR A O 1
ATOM 968 N N . PRO A 1 128 ? 5.279 12.055 5.289 1.00 94.00 128 PRO A N 1
ATOM 969 C CA . PRO A 1 128 ? 5.510 12.308 3.858 1.00 94.00 128 PRO A CA 1
ATOM 970 C C . PRO A 1 128 ? 6.547 11.364 3.220 1.00 94.00 128 PRO A C 1
ATOM 972 O O . PRO A 1 128 ? 6.371 10.871 2.100 1.00 94.00 128 PRO A O 1
ATOM 975 N N . GLN A 1 129 ? 7.603 11.033 3.967 1.00 91.69 129 GLN A N 1
ATOM 976 C CA . GLN A 1 129 ? 8.633 10.094 3.526 1.00 91.69 129 GLN A CA 1
ATOM 977 C C . GLN A 1 129 ? 8.096 8.659 3.418 1.00 91.69 129 GLN A C 1
ATOM 979 O O . GLN A 1 129 ? 8.336 7.983 2.414 1.00 91.69 129 GLN A O 1
ATOM 984 N N . ARG A 1 130 ? 7.333 8.191 4.418 1.00 93.69 130 ARG A N 1
ATOM 985 C CA . ARG A 1 130 ? 6.705 6.860 4.385 1.00 93.69 130 ARG A CA 1
ATOM 986 C C . ARG A 1 130 ? 5.673 6.758 3.265 1.00 93.69 130 ARG A C 1
ATOM 988 O O . ARG A 1 130 ? 5.680 5.756 2.556 1.00 93.69 130 ARG A O 1
ATOM 995 N N . ARG A 1 131 ? 4.866 7.798 3.033 1.00 95.62 131 ARG A N 1
ATOM 996 C CA . ARG A 1 131 ? 3.914 7.857 1.910 1.00 95.62 131 ARG A CA 1
ATOM 997 C C . ARG A 1 131 ? 4.612 7.687 0.568 1.00 95.62 131 ARG A C 1
ATOM 999 O O . ARG A 1 131 ? 4.210 6.840 -0.221 1.00 95.62 131 ARG A O 1
ATOM 1006 N N . THR A 1 132 ? 5.720 8.395 0.357 1.00 94.06 132 THR A N 1
ATOM 1007 C CA . THR A 1 132 ? 6.535 8.257 -0.862 1.00 94.06 132 THR A CA 1
ATOM 1008 C C . THR A 1 132 ? 7.100 6.841 -1.021 1.00 94.06 132 THR A C 1
ATOM 1010 O O . THR A 1 132 ? 7.067 6.273 -2.113 1.00 94.06 132 THR A O 1
ATOM 1013 N N . ARG A 1 133 ? 7.593 6.228 0.064 1.00 92.44 133 ARG A N 1
ATOM 1014 C CA . ARG A 1 133 ? 8.131 4.857 0.031 1.00 92.44 133 ARG A CA 1
ATOM 1015 C C . ARG A 1 133 ? 7.049 3.820 -0.278 1.00 92.44 133 ARG A C 1
ATOM 1017 O O . ARG A 1 133 ? 7.254 2.961 -1.135 1.00 92.44 133 ARG A O 1
ATOM 1024 N N . TYR A 1 134 ? 5.902 3.901 0.392 1.00 96.19 134 TYR A N 1
ATOM 1025 C CA . TYR A 1 134 ? 4.778 2.996 0.155 1.00 96.19 134 TYR A CA 1
ATOM 1026 C C . TYR A 1 134 ? 4.178 3.186 -1.239 1.00 96.19 134 TYR A C 1
ATOM 1028 O O . TYR A 1 134 ? 3.844 2.193 -1.875 1.00 96.19 134 TYR A O 1
ATOM 1036 N N . ALA A 1 135 ? 4.117 4.418 -1.749 1.00 96.62 135 ALA A N 1
ATOM 1037 C CA . ALA A 1 135 ? 3.698 4.702 -3.117 1.00 96.62 135 ALA A CA 1
ATOM 1038 C C . ALA A 1 135 ? 4.576 3.965 -4.135 1.00 96.62 135 ALA A C 1
ATOM 1040 O O . ALA A 1 135 ? 4.067 3.214 -4.963 1.00 96.62 135 ALA A O 1
ATOM 1041 N N . ARG A 1 136 ? 5.906 4.070 -4.013 1.00 95.00 136 ARG A N 1
ATOM 1042 C CA . ARG A 1 136 ? 6.837 3.316 -4.872 1.00 95.00 136 ARG A CA 1
ATOM 1043 C C . ARG A 1 136 ? 6.602 1.809 -4.772 1.00 95.00 136 ARG A C 1
ATOM 1045 O O . ARG A 1 136 ? 6.486 1.138 -5.790 1.00 95.00 136 ARG A O 1
ATOM 1052 N N . ARG A 1 137 ? 6.465 1.275 -3.553 1.00 95.69 137 ARG A N 1
ATOM 1053 C CA . ARG A 1 137 ? 6.217 -0.160 -3.337 1.00 95.69 137 ARG A CA 1
ATOM 1054 C C . ARG A 1 137 ? 4.888 -0.620 -3.950 1.00 95.69 137 ARG A C 1
ATOM 1056 O O . ARG A 1 137 ? 4.833 -1.705 -4.517 1.00 95.69 137 ARG A O 1
ATOM 1063 N N . LEU A 1 138 ? 3.835 0.189 -3.851 1.00 97.81 138 LEU A N 1
ATOM 1064 C CA . LEU A 1 138 ? 2.525 -0.081 -4.451 1.00 97.81 138 LEU A CA 1
ATOM 1065 C C . LEU A 1 138 ? 2.569 -0.050 -5.978 1.00 97.81 138 LEU A C 1
ATOM 1067 O O . LEU A 1 138 ? 1.952 -0.905 -6.605 1.00 97.81 138 LEU A O 1
ATOM 1071 N N . SER A 1 139 ? 3.338 0.870 -6.564 1.00 97.25 139 SER A N 1
ATOM 1072 C CA . SER A 1 139 ? 3.615 0.880 -8.003 1.00 97.25 139 SER A CA 1
ATOM 1073 C C . SER A 1 139 ? 4.264 -0.441 -8.437 1.00 97.25 139 SER A C 1
ATOM 1075 O O . SER A 1 139 ? 3.763 -1.107 -9.339 1.00 97.25 139 SER A O 1
ATOM 1077 N N . GLU A 1 140 ? 5.294 -0.919 -7.730 1.00 95.88 140 GLU A N 1
ATOM 1078 C CA . GLU A 1 140 ? 5.887 -2.232 -8.036 1.00 95.88 140 GLU A CA 1
ATOM 1079 C C . GLU A 1 140 ? 4.883 -3.387 -7.876 1.00 95.88 140 GLU A C 1
ATOM 1081 O O . GLU A 1 140 ? 4.835 -4.289 -8.714 1.00 95.88 140 GLU A O 1
ATOM 1086 N N . MET A 1 141 ? 4.030 -3.361 -6.844 1.00 96.81 141 MET A N 1
ATOM 1087 C CA . MET A 1 141 ? 2.979 -4.376 -6.676 1.00 96.81 141 MET A CA 1
ATOM 1088 C C . MET A 1 141 ? 1.930 -4.336 -7.780 1.00 96.81 141 MET A C 1
ATOM 1090 O O . MET A 1 141 ? 1.454 -5.393 -8.186 1.00 96.81 141 MET A O 1
ATOM 1094 N N . ALA A 1 142 ? 1.596 -3.159 -8.308 1.00 97.81 142 ALA A N 1
ATOM 1095 C CA . ALA A 1 142 ? 0.701 -3.043 -9.450 1.00 97.81 142 ALA A CA 1
ATOM 1096 C C . ALA A 1 142 ? 1.270 -3.789 -10.667 1.00 97.81 142 ALA A C 1
ATOM 1098 O O . ALA A 1 142 ? 0.549 -4.538 -11.328 1.00 97.81 142 ALA A O 1
ATOM 1099 N N . HIS A 1 143 ? 2.580 -3.677 -10.916 1.00 96.62 143 HIS A N 1
ATOM 1100 C CA . HIS A 1 143 ? 3.246 -4.453 -11.966 1.00 96.62 143 HIS A CA 1
ATOM 1101 C C . HIS A 1 143 ? 3.202 -5.965 -11.700 1.00 96.62 143 HIS A C 1
ATOM 1103 O O . HIS A 1 143 ? 2.872 -6.734 -12.607 1.00 96.62 143 HIS A O 1
ATOM 1109 N N . VAL A 1 144 ? 3.467 -6.404 -10.464 1.00 95.88 144 VAL A N 1
ATOM 1110 C CA . VAL A 1 144 ? 3.378 -7.830 -10.090 1.00 95.88 144 VAL A CA 1
ATOM 1111 C C . VAL A 1 144 ? 1.959 -8.365 -10.307 1.00 95.88 144 VAL A C 1
ATOM 1113 O O . VAL A 1 144 ? 1.784 -9.357 -11.015 1.00 95.88 144 VAL A O 1
ATOM 1116 N N . LEU A 1 145 ? 0.939 -7.675 -9.794 1.00 96.56 145 LEU A N 1
ATOM 1117 C CA . LEU A 1 145 ? -0.472 -8.038 -9.962 1.00 96.56 145 LEU A CA 1
ATOM 1118 C C . LEU A 1 145 ? -0.869 -8.104 -11.440 1.00 96.56 145 LEU A C 1
ATOM 1120 O O . LEU A 1 145 ? -1.540 -9.046 -11.868 1.00 96.56 145 LEU A O 1
ATOM 1124 N N . ARG A 1 146 ? -0.410 -7.144 -12.252 1.00 96.31 146 ARG A N 1
ATOM 1125 C CA . ARG A 1 146 ? -0.608 -7.170 -13.705 1.00 96.31 146 ARG A CA 1
ATOM 1126 C C . ARG A 1 146 ? 0.010 -8.420 -14.330 1.00 96.31 146 ARG A C 1
ATOM 1128 O O . ARG A 1 146 ? -0.641 -9.057 -15.157 1.00 96.31 146 ARG A O 1
ATOM 1135 N N . SER A 1 147 ? 1.236 -8.778 -13.947 1.00 94.88 147 SER A N 1
ATOM 1136 C CA . SER A 1 147 ? 1.926 -9.961 -14.481 1.00 94.88 147 SER A CA 1
ATOM 1137 C C . SER A 1 147 ? 1.204 -11.272 -14.141 1.00 94.88 147 SER A C 1
ATOM 1139 O O . SER A 1 147 ? 1.192 -12.198 -14.949 1.00 94.88 147 SER A O 1
ATOM 1141 N N . GLU A 1 148 ? 0.495 -11.307 -13.008 1.00 94.25 148 GLU A N 1
ATOM 1142 C CA . GLU A 1 148 ? -0.389 -12.408 -12.607 1.00 94.25 148 GLU A CA 1
ATOM 1143 C C . GLU A 1 148 ? -1.789 -12.346 -13.256 1.00 94.25 148 GLU A C 1
ATOM 1145 O O . GLU A 1 148 ? -2.654 -13.159 -12.938 1.00 94.25 148 GLU A O 1
ATOM 1150 N N . ARG A 1 149 ? -2.032 -11.407 -14.185 1.00 94.56 149 ARG A N 1
ATOM 1151 C CA . ARG A 1 149 ? -3.327 -11.150 -14.853 1.00 94.56 149 ARG A CA 1
ATOM 1152 C C . ARG A 1 149 ? -4.439 -10.658 -13.920 1.00 94.56 149 ARG A C 1
ATOM 1154 O O . ARG A 1 149 ? -5.623 -10.800 -14.221 1.00 94.56 149 ARG A O 1
ATOM 1161 N N . ARG A 1 150 ? -4.080 -10.024 -12.807 1.00 95.44 150 ARG A N 1
ATOM 1162 C CA . ARG A 1 150 ? -5.008 -9.545 -11.772 1.00 95.44 150 ARG A CA 1
ATOM 1163 C C . ARG A 1 150 ? -5.269 -8.051 -11.931 1.00 95.44 150 ARG A C 1
ATOM 1165 O O . ARG A 1 150 ? -4.945 -7.247 -11.059 1.00 95.44 150 ARG A O 1
ATOM 1172 N N . MET A 1 151 ? -5.815 -7.686 -13.090 1.00 96.25 151 MET A N 1
ATOM 1173 C CA . MET A 1 151 ? -5.827 -6.300 -13.566 1.00 96.25 151 MET A CA 1
ATOM 1174 C C . MET A 1 151 ? -6.588 -5.333 -12.652 1.00 96.25 151 MET A C 1
ATOM 1176 O O . MET A 1 151 ? -6.108 -4.230 -12.420 1.00 96.25 151 MET A O 1
ATOM 1180 N N . GLU A 1 152 ? -7.726 -5.738 -12.085 1.00 95.81 152 GLU A N 1
ATOM 1181 C CA . GLU A 1 152 ? -8.500 -4.851 -11.203 1.00 95.81 152 GLU A CA 1
ATOM 1182 C C . GLU A 1 152 ? -7.700 -4.441 -9.963 1.00 95.81 152 GLU A C 1
ATOM 1184 O O . GLU A 1 152 ? -7.577 -3.258 -9.656 1.00 95.81 152 GLU A O 1
ATOM 1189 N N . LEU A 1 153 ? -7.046 -5.400 -9.304 1.00 97.19 153 LEU A N 1
ATOM 1190 C CA . LEU A 1 153 ? -6.184 -5.106 -8.159 1.00 97.19 153 LEU A CA 1
ATOM 1191 C C . LEU A 1 153 ? -4.929 -4.334 -8.572 1.00 97.19 153 LEU A C 1
ATOM 1193 O O . LEU A 1 153 ? -4.478 -3.470 -7.825 1.00 97.19 153 LEU A O 1
ATOM 1197 N N . ALA A 1 154 ? -4.383 -4.602 -9.762 1.00 97.75 154 ALA A N 1
ATOM 1198 C CA . ALA A 1 154 ? -3.263 -3.837 -10.303 1.00 97.75 154 ALA A CA 1
ATOM 1199 C C . ALA A 1 154 ? -3.626 -2.351 -10.471 1.00 97.75 154 ALA A C 1
ATOM 1201 O O . ALA A 1 154 ? -2.858 -1.482 -10.059 1.00 97.75 154 ALA A O 1
ATOM 1202 N N . ARG A 1 155 ? -4.820 -2.050 -11.002 1.00 98.12 155 ARG A N 1
ATOM 1203 C CA . ARG A 1 155 ? -5.331 -0.676 -11.117 1.00 98.12 155 ARG A CA 1
ATOM 1204 C C . ARG A 1 155 ? -5.554 -0.027 -9.758 1.00 98.12 155 ARG A C 1
ATOM 1206 O O . ARG A 1 155 ? -5.165 1.123 -9.584 1.00 98.12 155 ARG A O 1
ATOM 1213 N N . VAL A 1 156 ? -6.119 -0.753 -8.791 1.00 98.06 156 VAL A N 1
ATOM 1214 C CA . VAL A 1 156 ? -6.283 -0.250 -7.416 1.00 98.06 156 VAL A CA 1
ATOM 1215 C C . VAL A 1 156 ? -4.924 0.079 -6.794 1.00 98.06 156 VAL A C 1
ATOM 1217 O O . VAL A 1 156 ? -4.743 1.183 -6.288 1.00 98.06 156 VAL A O 1
ATOM 1220 N N . ALA A 1 157 ? -3.942 -0.823 -6.880 1.00 98.19 157 ALA A N 1
ATOM 1221 C CA . ALA A 1 157 ? -2.596 -0.588 -6.358 1.00 98.19 157 ALA A CA 1
ATOM 1222 C C . ALA A 1 157 ? -1.922 0.629 -7.013 1.00 98.19 157 ALA A C 1
ATOM 1224 O O . ALA A 1 157 ? -1.351 1.464 -6.308 1.00 98.19 157 ALA A O 1
ATOM 1225 N N . LEU A 1 158 ? -2.045 0.779 -8.337 1.00 98.19 158 LEU A N 1
ATOM 1226 C CA . LEU A 1 158 ? -1.521 1.941 -9.056 1.00 98.19 158 LEU A CA 1
ATOM 1227 C C . LEU A 1 158 ? -2.235 3.238 -8.645 1.00 98.19 158 LEU A C 1
ATOM 1229 O O . LEU A 1 158 ? -1.569 4.232 -8.365 1.00 98.19 158 LEU A O 1
ATOM 1233 N N . ALA A 1 159 ? -3.564 3.232 -8.544 1.00 97.50 159 ALA A N 1
ATOM 1234 C CA . ALA A 1 159 ? -4.336 4.398 -8.123 1.00 97.50 159 ALA A CA 1
ATOM 1235 C C . ALA A 1 159 ? -3.952 4.854 -6.707 1.00 97.50 159 ALA A C 1
ATOM 1237 O O . ALA A 1 159 ? -3.683 6.033 -6.476 1.00 97.50 159 ALA A O 1
ATOM 1238 N N . VAL A 1 160 ? -3.832 3.914 -5.760 1.00 97.50 160 VAL A N 1
ATOM 1239 C CA . VAL A 1 160 ? -3.345 4.226 -4.408 1.00 97.50 160 VAL A CA 1
ATOM 1240 C C . VAL A 1 160 ? -1.917 4.767 -4.471 1.00 97.50 160 VAL A C 1
ATOM 1242 O O . VAL A 1 160 ? -1.622 5.751 -3.800 1.00 97.50 160 VAL A O 1
ATOM 1245 N N . SER A 1 161 ? -1.034 4.189 -5.293 1.00 97.44 161 SER A N 1
ATOM 1246 C CA . SER A 1 161 ? 0.353 4.662 -5.404 1.00 97.44 161 SER A CA 1
ATOM 1247 C C . SER A 1 161 ? 0.474 6.124 -5.848 1.00 97.44 161 SER A C 1
ATOM 1249 O O . SER A 1 161 ? 1.385 6.814 -5.399 1.00 97.44 161 SER A O 1
ATOM 1251 N N . ARG A 1 162 ? -0.448 6.613 -6.686 1.00 95.44 162 ARG A N 1
ATOM 1252 C CA . ARG A 1 162 ? -0.460 7.997 -7.184 1.00 95.44 162 ARG A CA 1
ATOM 1253 C C . ARG A 1 162 ? -1.053 8.988 -6.185 1.00 95.44 162 ARG A C 1
ATOM 1255 O O . ARG A 1 162 ? -0.549 10.100 -6.066 1.00 95.44 162 ARG A O 1
ATOM 1262 N N . VAL A 1 163 ? -2.075 8.576 -5.433 1.00 94.44 163 VAL A N 1
ATOM 1263 C CA . VAL A 1 163 ? -2.750 9.426 -4.435 1.00 94.44 163 VAL A CA 1
ATOM 1264 C C . VAL A 1 163 ? -1.983 9.490 -3.110 1.00 94.44 163 VAL A C 1
ATOM 1266 O O . VAL A 1 163 ? -1.965 10.531 -2.455 1.00 94.44 163 VAL A O 1
ATOM 1269 N N . LEU A 1 164 ? -1.333 8.395 -2.701 1.00 94.25 164 LEU A N 1
ATOM 1270 C CA . LEU A 1 164 ? -0.711 8.271 -1.380 1.00 94.25 164 LEU A CA 1
ATOM 1271 C C . LEU A 1 164 ? 0.345 9.350 -1.063 1.00 94.25 164 LEU A C 1
ATOM 1273 O O . LEU A 1 164 ? 0.383 9.778 0.085 1.00 94.25 164 LEU A O 1
ATOM 1277 N N . PRO A 1 165 ? 1.193 9.826 -1.996 1.00 94.38 165 PRO A N 1
ATOM 1278 C CA . PRO A 1 165 ? 2.154 10.892 -1.705 1.00 94.38 165 PRO A CA 1
ATOM 1279 C C . PRO A 1 165 ? 1.515 12.227 -1.299 1.00 94.38 165 PRO A C 1
ATOM 1281 O O . PRO A 1 165 ? 2.153 12.991 -0.573 1.00 94.38 165 PRO A O 1
ATOM 1284 N N . GLY A 1 166 ? 0.278 12.495 -1.736 1.00 90.56 166 GLY A N 1
ATOM 1285 C CA . GLY A 1 166 ? -0.441 13.737 -1.449 1.00 90.56 166 GLY A CA 1
ATOM 1286 C C . GLY A 1 166 ? -0.682 13.979 0.045 1.00 90.56 166 GLY A C 1
ATOM 1287 O O . GLY A 1 166 ? -0.510 13.087 0.882 1.00 90.56 166 GLY A O 1
ATOM 1288 N N . ASP A 1 167 ? -1.086 15.203 0.388 1.00 79.25 167 ASP A N 1
ATOM 1289 C CA . ASP A 1 167 ? -1.265 15.635 1.782 1.00 79.25 167 ASP A CA 1
ATOM 1290 C C . ASP A 1 167 ? -2.343 14.826 2.517 1.00 79.25 167 ASP A C 1
ATOM 1292 O O . ASP A 1 167 ? -2.144 14.426 3.664 1.00 79.25 167 ASP A O 1
ATOM 1296 N N . ASP A 1 168 ? -3.421 14.462 1.819 1.00 82.12 168 ASP A N 1
ATOM 1297 C CA . ASP A 1 168 ? -4.494 13.612 2.346 1.00 82.12 168 ASP A CA 1
ATOM 1298 C C . ASP A 1 168 ? -4.214 12.105 2.217 1.00 82.12 168 ASP A C 1
ATOM 1300 O O . ASP A 1 168 ? -5.050 11.277 2.585 1.00 82.12 168 ASP A O 1
ATOM 1304 N N . GLY A 1 169 ? -3.035 11.707 1.730 1.00 75.56 169 GLY A N 1
ATOM 1305 C CA . GLY A 1 169 ? -2.718 10.302 1.474 1.00 75.56 169 GLY A CA 1
ATOM 1306 C C . GLY A 1 169 ? -2.827 9.412 2.716 1.00 75.56 169 GLY A C 1
ATOM 1307 O O . GLY A 1 169 ? -3.229 8.254 2.615 1.00 75.56 169 GLY A O 1
ATOM 1308 N N . ALA A 1 170 ? -2.560 9.956 3.907 1.00 76.12 170 ALA A N 1
ATOM 1309 C CA . ALA A 1 170 ? -2.685 9.213 5.162 1.00 76.12 170 ALA A CA 1
ATOM 1310 C C . ALA A 1 170 ? -4.144 8.893 5.556 1.00 76.12 170 ALA A C 1
ATOM 1312 O O . ALA A 1 170 ? -4.374 7.976 6.339 1.00 76.12 170 ALA A O 1
ATOM 1313 N N . ARG A 1 171 ? -5.129 9.599 4.980 1.00 82.62 171 ARG A N 1
ATOM 1314 C CA . ARG A 1 171 ? -6.571 9.346 5.164 1.00 82.62 171 ARG A CA 1
ATOM 1315 C C . ARG A 1 171 ? -7.144 8.371 4.131 1.00 82.62 171 ARG A C 1
ATOM 1317 O O . ARG A 1 171 ? -8.334 8.062 4.155 1.00 82.62 171 ARG A O 1
ATOM 1324 N N . ASN A 1 172 ? -6.320 7.877 3.205 1.00 88.75 172 ASN A N 1
ATOM 1325 C CA . ASN A 1 172 ? -6.755 6.911 2.205 1.00 88.75 172 ASN A CA 1
ATOM 1326 C C . ASN A 1 172 ? -7.131 5.561 2.856 1.00 88.75 172 ASN A C 1
ATOM 1328 O O . ASN A 1 172 ? -6.529 5.125 3.840 1.00 88.75 172 ASN A O 1
ATOM 1332 N N . ALA A 1 173 ? -8.098 4.854 2.262 1.00 93.12 173 ALA A N 1
ATOM 1333 C CA . ALA A 1 173 ? -8.563 3.548 2.727 1.00 93.12 173 ALA A CA 1
ATOM 1334 C C . ALA A 1 173 ? -7.445 2.498 2.868 1.00 93.12 173 ALA A C 1
ATOM 1336 O O . ALA A 1 173 ? -7.511 1.657 3.762 1.00 93.12 173 ALA A O 1
ATOM 1337 N N . PHE A 1 174 ? -6.411 2.553 2.025 1.00 96.44 174 PHE A N 1
ATOM 1338 C CA . PHE A 1 174 ? -5.226 1.705 2.131 1.00 96.44 174 PHE A CA 1
ATOM 1339 C C . PHE A 1 174 ? -4.422 1.970 3.411 1.00 96.44 174 PHE A C 1
ATOM 1341 O O . PHE A 1 174 ? -3.989 1.029 4.074 1.00 96.44 174 PHE A O 1
ATOM 1348 N N . ALA A 1 175 ? -4.222 3.238 3.777 1.00 95.44 175 ALA A N 1
ATOM 1349 C CA . ALA A 1 175 ? -3.425 3.611 4.942 1.00 95.44 175 ALA A CA 1
ATOM 1350 C C . ALA A 1 175 ? -4.090 3.126 6.239 1.00 95.44 175 ALA A C 1
ATOM 1352 O O . ALA A 1 175 ? -3.461 2.461 7.060 1.00 95.44 175 ALA A O 1
ATOM 1353 N N . ARG A 1 176 ? -5.402 3.359 6.360 1.00 93.94 176 ARG A N 1
ATOM 1354 C CA . ARG A 1 176 ? -6.230 2.830 7.451 1.00 93.94 176 ARG A CA 1
ATOM 1355 C C . ARG A 1 176 ? -6.286 1.300 7.449 1.00 93.94 176 ARG A C 1
ATOM 1357 O O . ARG A 1 176 ? -6.185 0.668 8.499 1.00 93.94 176 ARG A O 1
ATOM 1364 N N . GLY A 1 177 ? -6.435 0.701 6.266 1.00 94.56 177 GLY A N 1
ATOM 1365 C CA . GLY A 1 177 ? -6.510 -0.749 6.091 1.00 94.56 177 GLY A CA 1
ATOM 1366 C C . GLY A 1 177 ? -5.277 -1.488 6.612 1.00 94.56 177 GLY A C 1
ATOM 1367 O O . GLY A 1 177 ? -5.429 -2.594 7.119 1.00 94.56 177 GLY A O 1
ATOM 1368 N N . LEU A 1 178 ? -4.094 -0.858 6.580 1.00 96.00 178 LEU A N 1
ATOM 1369 C CA . LEU A 1 178 ? -2.844 -1.439 7.085 1.00 96.00 178 LEU A CA 1
ATOM 1370 C C . LEU A 1 178 ? -2.965 -1.876 8.552 1.00 96.00 178 LEU A C 1
ATOM 1372 O O . LEU A 1 178 ? -2.535 -2.965 8.929 1.00 96.00 178 LEU A O 1
ATOM 1376 N N . PHE A 1 179 ? -3.581 -1.027 9.373 1.00 94.69 179 PH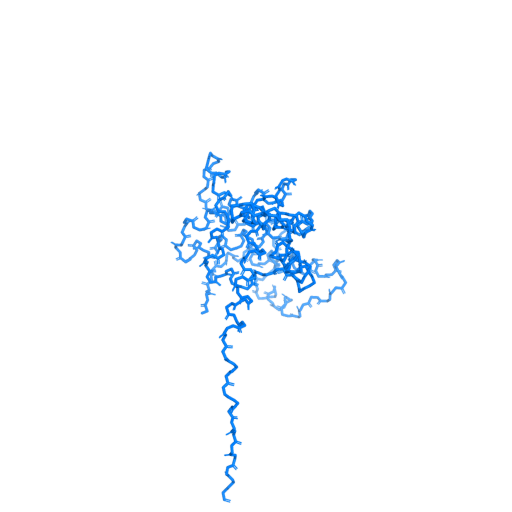E A N 1
ATOM 1377 C CA . PHE A 1 179 ? -3.750 -1.254 10.806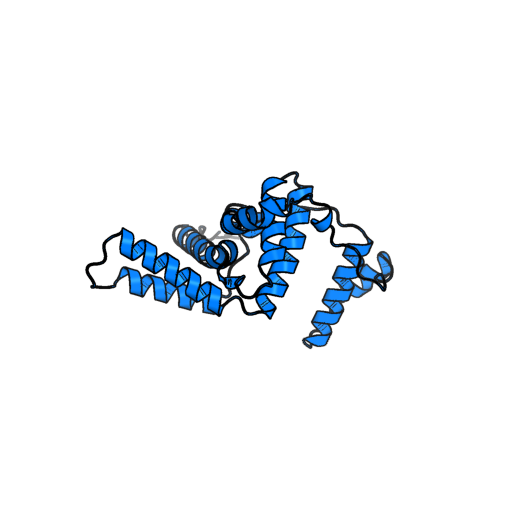 1.00 94.69 179 PHE A CA 1
ATOM 1378 C C . PHE A 1 179 ? -4.841 -2.282 11.104 1.00 94.69 179 PHE A C 1
ATOM 1380 O O . PHE A 1 179 ? -4.641 -3.173 11.931 1.00 94.69 179 PHE A O 1
ATOM 1387 N N . VAL A 1 180 ? -5.972 -2.191 10.399 1.00 91.12 180 VAL A N 1
ATOM 1388 C CA . VAL A 1 180 ? -7.077 -3.154 10.535 1.00 91.12 180 VAL A CA 1
ATOM 1389 C C . VAL A 1 180 ? -6.595 -4.561 10.174 1.00 91.12 180 VAL A C 1
ATOM 1391 O O . VAL A 1 180 ? -6.730 -5.488 10.971 1.00 91.12 180 VAL A O 1
ATOM 1394 N N . HIS A 1 181 ? -5.936 -4.698 9.024 1.00 92.38 181 HIS A N 1
ATOM 1395 C CA . HIS A 1 181 ? -5.409 -5.965 8.532 1.00 92.38 181 HIS A CA 1
ATOM 1396 C C . HIS A 1 181 ? -4.376 -6.597 9.475 1.00 92.38 181 HIS A C 1
ATOM 1398 O O . HIS A 1 181 ? -4.425 -7.796 9.761 1.00 92.38 181 HIS A O 1
ATOM 1404 N N . ALA A 1 182 ? -3.436 -5.798 9.983 1.00 88.56 182 ALA A N 1
ATOM 1405 C CA . ALA A 1 182 ? -2.391 -6.290 10.872 1.00 88.56 182 ALA A CA 1
ATOM 1406 C C . ALA A 1 182 ? -2.956 -6.862 12.184 1.00 88.56 182 ALA A C 1
ATOM 1408 O O . ALA A 1 182 ? -2.469 -7.882 12.683 1.00 88.56 182 ALA A O 1
ATOM 1409 N N . LEU A 1 183 ? -4.011 -6.249 12.728 1.00 83.94 183 LEU A N 1
ATOM 1410 C CA . LEU A 1 183 ? -4.686 -6.777 13.911 1.00 83.94 183 LEU A CA 1
ATOM 1411 C C . LEU A 1 183 ? -5.469 -8.049 13.621 1.00 83.94 183 LEU A C 1
ATOM 1413 O O . LEU A 1 183 ? -5.366 -8.999 14.395 1.00 83.94 183 LEU A O 1
ATOM 1417 N N . GLU A 1 184 ? -6.209 -8.105 12.513 1.00 86.06 184 GLU A N 1
ATOM 1418 C CA . GLU A 1 184 ? -6.915 -9.323 12.100 1.00 86.06 184 GLU A CA 1
ATOM 1419 C C . GLU A 1 184 ? -5.954 -10.511 11.999 1.00 86.06 184 GLU A C 1
ATOM 1421 O O . GLU A 1 184 ? -6.233 -11.584 12.540 1.00 86.06 184 GLU A O 1
ATOM 1426 N N . GLN A 1 185 ? -4.771 -10.304 11.411 1.00 81.00 185 GLN A N 1
ATOM 1427 C CA . GLN A 1 185 ? -3.727 -11.325 11.379 1.00 81.00 185 GLN A CA 1
ATOM 1428 C C . GLN A 1 185 ? -3.205 -11.706 12.765 1.00 81.00 185 GLN A C 1
ATOM 1430 O O . GLN A 1 185 ? -3.004 -12.891 13.039 1.00 81.00 185 GLN A O 1
ATOM 1435 N N . ARG A 1 186 ? -2.969 -10.733 13.651 1.00 76.44 186 ARG A N 1
ATOM 1436 C CA . ARG A 1 186 ? -2.503 -10.994 15.021 1.00 76.44 186 ARG A CA 1
ATOM 1437 C C . ARG A 1 186 ? -3.524 -11.820 15.803 1.00 76.44 186 ARG A C 1
ATOM 1439 O O . ARG A 1 186 ? -3.142 -12.777 16.474 1.00 76.44 186 ARG A O 1
ATOM 1446 N N . PHE A 1 187 ? -4.811 -11.497 15.681 1.00 74.62 187 PHE A N 1
ATOM 1447 C CA . PHE A 1 187 ? -5.891 -12.266 16.296 1.00 74.62 187 PHE A CA 1
ATOM 1448 C C . PHE A 1 187 ? -6.029 -13.663 15.692 1.00 74.62 187 PHE A C 1
ATOM 1450 O O . PHE A 1 187 ? -6.255 -14.617 16.435 1.00 74.62 187 PHE A O 1
ATOM 1457 N N . ALA A 1 188 ? -5.866 -13.807 14.375 1.00 74.31 188 ALA A N 1
ATOM 1458 C CA . ALA A 1 188 ? -5.863 -15.112 13.722 1.00 74.31 188 ALA A CA 1
ATOM 1459 C C . ALA A 1 188 ? -4.717 -15.998 14.243 1.00 74.31 188 ALA A C 1
ATOM 1461 O O . ALA A 1 188 ? -4.972 -17.119 14.676 1.00 74.31 188 ALA A O 1
ATOM 1462 N N . ARG A 1 189 ? -3.486 -15.470 14.314 1.00 70.56 189 ARG A N 1
ATOM 1463 C CA . ARG A 1 189 ? -2.314 -16.193 14.848 1.00 70.56 189 ARG A CA 1
ATOM 1464 C C . ARG A 1 189 ? -2.442 -16.518 16.336 1.00 70.56 189 ARG A C 1
ATOM 1466 O O . ARG A 1 189 ? -2.049 -17.595 16.756 1.00 70.56 189 ARG A O 1
ATOM 1473 N N . GLY A 1 190 ? -3.012 -15.617 17.138 1.00 63.00 190 GLY A N 1
ATOM 1474 C CA . GLY A 1 190 ? -3.248 -15.855 18.568 1.00 63.00 190 GLY A CA 1
ATOM 1475 C C . GLY A 1 190 ? -4.278 -16.955 18.862 1.00 63.00 190 GLY A C 1
ATOM 1476 O O . GLY A 1 190 ? -4.309 -17.473 19.976 1.00 63.00 190 GLY A O 1
ATOM 1477 N N . ARG A 1 191 ? -5.113 -17.321 17.879 1.00 59.06 191 ARG A N 1
ATOM 1478 C CA . ARG A 1 191 ? -6.058 -18.450 17.954 1.00 59.06 191 ARG A CA 1
ATOM 1479 C C . ARG A 1 191 ? -5.457 -19.771 17.469 1.00 59.06 191 ARG A C 1
ATOM 1481 O O . ARG A 1 191 ? -6.058 -20.818 17.694 1.00 59.06 191 ARG A O 1
ATOM 1488 N N . GLU A 1 192 ? -4.310 -19.733 16.799 1.00 46.91 192 GLU A N 1
ATOM 1489 C CA . GLU A 1 192 ? -3.636 -20.917 16.278 1.00 46.91 192 GLU A CA 1
ATOM 1490 C C . GLU A 1 192 ? -2.797 -21.545 17.403 1.00 46.91 192 GLU A C 1
ATOM 1492 O O . GLU A 1 192 ? -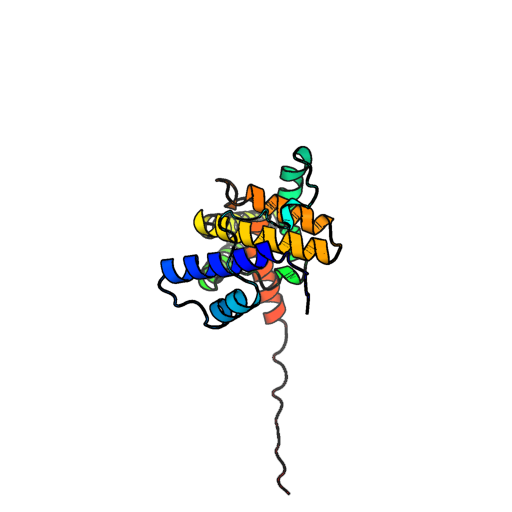1.933 -20.896 17.995 1.00 46.91 192 GLU A O 1
ATOM 1497 N N . ALA A 1 193 ? -3.098 -22.796 17.770 1.00 44.78 193 ALA A N 1
ATOM 1498 C CA . ALA A 1 193 ? -2.350 -23.499 18.810 1.00 44.78 193 ALA A CA 1
ATOM 1499 C C . ALA A 1 193 ? -0.882 -23.672 18.372 1.00 44.78 193 ALA A C 1
ATOM 1501 O O . ALA A 1 193 ? -0.640 -23.969 17.197 1.00 44.78 193 ALA A O 1
ATOM 1502 N N . PRO A 1 194 ? 0.105 -23.518 19.278 1.00 46.28 194 PRO A N 1
ATOM 1503 C CA . PRO A 1 194 ? 1.502 -23.716 18.919 1.00 46.28 194 PRO A CA 1
ATOM 1504 C C . PRO A 1 194 ? 1.692 -25.124 18.332 1.00 46.28 194 PRO A C 1
ATOM 1506 O O . PRO A 1 194 ? 1.120 -26.083 18.864 1.00 46.28 194 PRO A O 1
ATOM 1509 N N . PRO A 1 195 ? 2.473 -25.275 17.245 1.00 51.41 195 PRO A N 1
ATOM 1510 C CA . PRO A 1 195 ? 2.717 -26.583 16.656 1.00 51.41 195 PRO A CA 1
ATOM 1511 C C . PRO A 1 195 ? 3.340 -27.503 17.716 1.00 51.41 195 PRO A C 1
ATOM 1513 O O . PRO A 1 195 ? 4.202 -27.049 18.479 1.00 51.41 195 PRO A O 1
ATOM 1516 N N . PRO A 1 196 ? 2.917 -28.780 17.805 1.00 47.56 196 PRO A N 1
ATOM 1517 C CA . PRO A 1 196 ? 3.480 -29.700 18.781 1.00 47.56 196 PRO A CA 1
ATOM 1518 C C . PRO A 1 196 ? 4.991 -29.779 18.567 1.00 47.56 196 PRO A C 1
ATOM 1520 O O . PRO A 1 196 ? 5.460 -29.989 17.446 1.00 47.56 196 PRO A O 1
ATOM 1523 N N . ALA A 1 197 ? 5.754 -29.574 19.644 1.00 47.22 197 ALA A N 1
ATOM 1524 C CA . ALA A 1 197 ? 7.204 -29.661 19.607 1.00 47.22 197 ALA A CA 1
ATOM 1525 C C . ALA A 1 197 ? 7.599 -31.037 19.057 1.00 47.22 197 ALA A C 1
ATOM 1527 O O . ALA A 1 197 ? 7.316 -32.067 19.673 1.00 47.22 197 ALA A O 1
ATOM 1528 N N . SER A 1 198 ? 8.225 -31.058 17.879 1.00 47.69 198 SER A N 1
ATOM 1529 C CA . SER A 1 198 ? 8.742 -32.284 17.281 1.00 47.69 198 SER A CA 1
ATOM 1530 C C . SER A 1 198 ? 9.878 -32.802 18.160 1.00 47.69 198 SER A C 1
ATOM 1532 O O . SER A 1 198 ? 11.020 -32.356 18.051 1.00 47.69 198 SER A O 1
ATOM 1534 N N . SER A 1 199 ? 9.557 -33.724 19.067 1.00 45.44 199 SER A N 1
ATOM 1535 C CA . SER A 1 199 ? 10.540 -34.451 19.862 1.00 45.44 199 SER A CA 1
ATOM 1536 C C . SER A 1 199 ? 11.303 -35.392 18.932 1.00 45.44 199 SER A C 1
ATOM 1538 O O . SER A 1 199 ? 10.863 -36.500 18.627 1.00 45.44 199 SER A O 1
ATOM 1540 N N . ALA A 1 200 ? 12.444 -34.924 18.429 1.00 47.56 200 ALA A N 1
ATOM 1541 C CA . ALA A 1 200 ? 13.417 -35.765 17.754 1.00 47.56 200 ALA A CA 1
ATOM 1542 C C . ALA A 1 200 ? 14.119 -36.645 18.803 1.00 47.56 200 ALA A C 1
ATOM 1544 O O . ALA A 1 200 ? 15.201 -36.321 19.290 1.00 47.56 200 ALA A O 1
ATOM 1545 N N . LEU A 1 201 ? 13.491 -37.765 19.167 1.00 43.44 201 LEU A N 1
ATOM 1546 C CA . LEU A 1 201 ? 14.181 -38.873 19.821 1.00 43.44 201 LEU A CA 1
ATOM 1547 C C . LEU A 1 201 ? 15.116 -39.527 18.796 1.00 43.44 201 LEU A C 1
ATOM 1549 O O . LEU A 1 201 ? 14.717 -40.378 18.004 1.00 43.44 201 LEU A O 1
ATOM 1553 N N . VAL A 1 202 ? 16.374 -39.094 18.817 1.00 47.94 202 VAL A N 1
ATOM 1554 C CA . VAL A 1 202 ? 17.499 -39.768 18.167 1.00 47.94 202 VAL A CA 1
ATOM 1555 C C . VAL A 1 202 ? 17.657 -41.157 18.795 1.00 47.94 202 VAL A C 1
ATOM 1557 O O . VAL A 1 202 ? 17.914 -41.268 19.992 1.00 47.94 202 VAL A O 1
ATOM 1560 N N . ARG A 1 203 ? 17.536 -42.224 17.997 1.00 39.62 203 ARG A N 1
ATOM 1561 C CA . ARG A 1 203 ? 18.100 -43.540 18.341 1.00 39.62 203 ARG A CA 1
ATOM 1562 C C . ARG A 1 203 ? 19.461 -43.674 17.654 1.00 39.62 203 ARG A C 1
ATOM 1564 O O . ARG A 1 203 ? 19.490 -43.578 16.426 1.00 39.62 203 ARG A O 1
ATOM 1571 N N . PRO A 1 204 ? 20.565 -43.884 18.390 1.00 50.31 204 PRO A N 1
ATOM 1572 C CA . PRO A 1 204 ? 21.823 -44.280 17.778 1.00 50.31 204 PRO A CA 1
ATOM 1573 C C . PRO A 1 204 ? 21.823 -45.789 17.447 1.00 50.31 204 PRO A C 1
ATOM 1575 O O . PRO A 1 204 ? 20.976 -46.518 17.979 1.00 50.31 204 PRO A O 1
ATOM 1578 N N . PRO A 1 205 ? 22.716 -46.222 16.535 1.00 62.34 205 PRO A N 1
ATOM 1579 C CA . PRO A 1 205 ? 22.836 -47.607 16.071 1.00 62.34 205 PRO A CA 1
ATOM 1580 C C . PRO A 1 205 ? 23.361 -48.574 17.138 1.00 62.34 205 PRO A C 1
ATOM 1582 O O . PRO A 1 205 ? 24.104 -48.126 18.042 1.00 62.34 205 PRO A O 1
#

Foldseek 3Di:
DQDFDDPLLQVLLVLVVVCVVQVVVVHHRDPVSVVSCVVSPHHDPDNDDQLLVVQDADPVCLVVLQLVLLCLLVDPVCLPQADDPVLLVVLVVQLVCLVPDPPPDDPVRSVVSNLVSLLVSLLVRLDLVNLQVQLVVLSVVLSSCVRVVNNSSSNSSNSLSVPSNDPCNSVTSNSSSNNVSNVVVVVVVVPDDPDPPPPPPDDDD